Protein AF-A0A8T3N9X6-F1 (afdb_monomer_lite)

Sequence (228 aa):
MADIKAPLHGNIESDTELRPVLASTLLSEVEAMSLNNFMVRPQREHVERFRQPENWQCLDDQAMGVLFHHVSDLLSEQQAEHITTRLFDLTRLNLQLAVVEQKTALIERVLNRIRELAGALEAVGNVPVVRAQLERIHAVQEDEYWEGFALPMIEYLRRRLRGLIQFIDRTRSKSIYSALNDEIGEATENLKQLSDRRKMAQYRKKLEAFIRANENHSAIAKLRHDRR

Foldseek 3Di:
DDPPPDPLFPPPPDPVVVLLVVLVVVLVQLVQFDCPDPLCVVLVVLSVVSNDSVCSVDQDPVNVVSCVPRPPPGGGPPDDDDVQLVVLVVLLVQLLVCVVVVPVVSNVVSLVVLLVLLVLLVVVCVDPLSVVCNVVSVLSNDPVNCVVDDCSSVVRCSVSCSVSSVSRDPVPPPPDDDPDDDDPDPDDPPPPDPPCPVVVVVVVVVVVVVCVVPVVPPVSVCVVPPDD

pLDDT: mean 76.46, std 12.49, range [30.89, 88.5]

Structure (mmCIF, N/CA/C/O backbone):
data_AF-A0A8T3N9X6-F1
#
_entry.id   AF-A0A8T3N9X6-F1
#
loop_
_atom_site.group_PDB
_atom_site.id
_atom_site.type_symbol
_atom_site.label_atom_id
_atom_site.label_alt_id
_atom_site.label_comp_id
_atom_site.label_asym_id
_atom_site.label_entity_id
_atom_site.label_seq_id
_atom_site.pdbx_PDB_ins_code
_atom_site.Cartn_x
_atom_site.Cartn_y
_atom_site.Cartn_z
_atom_site.occupancy
_atom_site.B_iso_or_equiv
_atom_site.auth_seq_id
_atom_site.auth_comp_id
_atom_site.auth_asym_id
_atom_site.auth_atom_id
_atom_site.pdbx_PDB_model_num
ATOM 1 N N . MET A 1 1 ? -14.327 28.551 -31.696 1.00 31.81 1 MET A N 1
ATOM 2 C CA . MET A 1 1 ? -14.140 27.090 -31.607 1.00 31.81 1 MET A CA 1
ATOM 3 C C . MET A 1 1 ? -13.408 26.852 -30.304 1.00 31.81 1 MET A C 1
ATOM 5 O O . MET A 1 1 ? -12.236 27.180 -30.228 1.00 31.81 1 MET A O 1
ATOM 9 N N . ALA A 1 2 ? -14.140 26.499 -29.248 1.00 30.89 2 ALA A N 1
ATOM 10 C CA . ALA A 1 2 ? -13.566 26.267 -27.929 1.00 30.89 2 ALA A CA 1
ATOM 11 C C . ALA A 1 2 ? -13.234 24.777 -27.831 1.00 30.89 2 ALA A C 1
ATOM 13 O O . ALA A 1 2 ? -14.141 23.948 -27.895 1.00 30.89 2 ALA A O 1
ATOM 14 N N . ASP A 1 3 ? -11.945 24.461 -27.749 1.00 31.05 3 ASP A N 1
ATOM 15 C CA . ASP A 1 3 ? -11.460 23.110 -27.506 1.00 31.05 3 ASP A CA 1
ATOM 16 C C . ASP A 1 3 ? -11.911 22.662 -26.115 1.00 31.05 3 ASP A C 1
ATOM 18 O O . ASP A 1 3 ? -11.385 23.088 -25.086 1.00 31.05 3 ASP A O 1
ATOM 22 N N . ILE A 1 4 ? -12.925 21.801 -26.091 1.00 33.88 4 ILE A N 1
ATOM 23 C CA . ILE A 1 4 ? -13.347 21.066 -24.903 1.00 33.88 4 ILE A CA 1
ATOM 24 C C . ILE A 1 4 ? -12.286 19.986 -24.683 1.00 33.88 4 ILE A C 1
ATOM 26 O O . ILE A 1 4 ? -12.399 18.861 -25.171 1.00 33.88 4 ILE A O 1
ATOM 30 N N . LYS A 1 5 ? -11.204 20.359 -23.994 1.00 38.81 5 LYS A N 1
ATOM 31 C CA . LYS A 1 5 ? -10.211 19.412 -23.483 1.00 38.81 5 LYS A CA 1
ATOM 32 C C . LYS A 1 5 ? -10.961 18.480 -22.527 1.00 38.81 5 LYS A C 1
ATOM 34 O O . LYS A 1 5 ? -11.518 18.937 -21.531 1.00 38.81 5 LYS A O 1
ATOM 39 N N . ALA A 1 6 ? -11.059 17.198 -22.883 1.00 38.25 6 ALA A N 1
ATOM 40 C CA . ALA A 1 6 ? -11.707 16.181 -22.057 1.00 38.25 6 ALA A CA 1
ATOM 41 C C . ALA A 1 6 ? -11.184 16.265 -20.609 1.00 38.25 6 ALA A C 1
ATOM 43 O O . ALA A 1 6 ? -9.986 16.511 -20.429 1.00 38.25 6 ALA A O 1
ATOM 44 N N . PRO A 1 7 ? -12.030 16.071 -19.579 1.00 41.84 7 PRO A N 1
ATOM 45 C CA . PRO A 1 7 ? -11.574 16.177 -18.203 1.00 41.84 7 PRO A CA 1
ATOM 46 C C . PRO A 1 7 ? -10.424 15.187 -17.970 1.00 41.84 7 PRO A C 1
ATOM 48 O O . PRO A 1 7 ? -10.544 13.979 -18.184 1.00 41.84 7 PRO A O 1
ATOM 51 N N . LEU A 1 8 ? -9.268 15.727 -17.571 1.00 49.66 8 LEU A N 1
ATOM 52 C CA . LEU A 1 8 ? -8.069 14.949 -17.235 1.00 49.66 8 LEU A CA 1
ATOM 53 C C . LEU A 1 8 ? -8.315 14.029 -16.028 1.00 49.66 8 LEU A C 1
ATOM 55 O O . LEU A 1 8 ? -7.616 13.032 -15.851 1.00 49.66 8 LEU A O 1
ATOM 59 N N . HIS A 1 9 ? -9.357 14.325 -15.256 1.00 49.72 9 HIS A N 1
ATOM 60 C CA . HIS A 1 9 ? -9.888 13.538 -14.156 1.00 49.72 9 HIS A CA 1
ATOM 61 C C . HIS A 1 9 ? -10.992 12.627 -14.700 1.00 49.72 9 HIS A C 1
ATOM 63 O O . HIS A 1 9 ? -11.961 13.102 -15.283 1.00 49.72 9 HIS A O 1
ATOM 69 N N . GLY A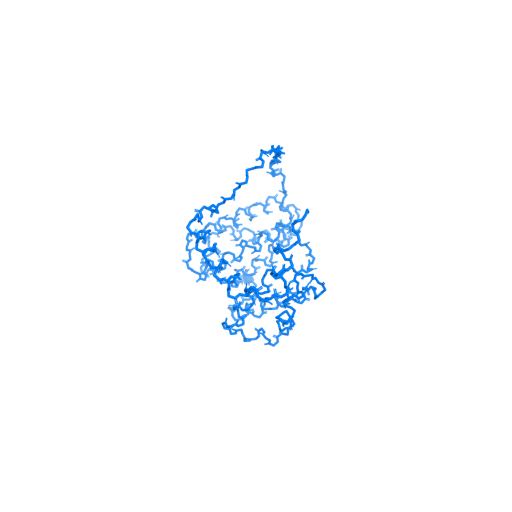 1 10 ? -10.838 11.306 -14.578 1.00 45.91 10 GLY A N 1
ATOM 70 C CA . GLY A 1 10 ? -11.945 10.402 -14.902 1.00 45.91 10 GLY A CA 1
ATOM 71 C C . GLY A 1 10 ? -13.104 10.590 -13.933 1.00 45.91 10 GLY A C 1
ATOM 72 O O . GLY A 1 10 ? -12.876 11.063 -12.828 1.00 45.91 10 GLY A O 1
ATOM 73 N N . ASN A 1 11 ? -14.290 10.166 -14.379 1.00 47.97 11 ASN A N 1
ATOM 74 C CA . ASN A 1 11 ? -15.640 10.260 -13.796 1.00 47.97 11 ASN A CA 1
ATOM 75 C C . ASN A 1 11 ? -15.831 9.766 -12.339 1.00 47.97 11 ASN A C 1
ATOM 77 O O . ASN A 1 11 ? -16.861 9.179 -12.035 1.00 47.97 11 ASN A O 1
ATOM 81 N N . ILE A 1 12 ? -14.844 9.905 -11.459 1.00 50.53 12 ILE A N 1
ATOM 82 C CA . ILE A 1 12 ? -15.003 9.774 -10.017 1.00 50.53 12 ILE A CA 1
ATOM 83 C C . ILE A 1 12 ? -14.967 11.215 -9.521 1.00 50.53 12 ILE A C 1
ATOM 85 O O . ILE A 1 12 ? -13.900 11.770 -9.272 1.00 50.53 12 ILE A O 1
ATOM 89 N N . GLU A 1 13 ? -16.120 11.871 -9.530 1.00 52.50 13 GLU A N 1
ATOM 90 C CA . GLU A 1 13 ? -16.209 13.314 -9.267 1.00 52.50 13 GLU A CA 1
ATOM 91 C C . GLU A 1 13 ? -16.444 13.605 -7.777 1.00 52.50 13 GLU A C 1
ATOM 93 O O . GLU A 1 13 ? -16.333 14.750 -7.344 1.00 52.50 13 GLU A O 1
ATOM 98 N N . SER A 1 14 ? -16.716 12.575 -6.962 1.00 58.59 14 SER A N 1
ATOM 99 C CA . SER A 1 14 ? -17.055 12.743 -5.546 1.00 58.59 14 SER A CA 1
ATOM 100 C C . SER A 1 14 ? -16.491 11.655 -4.627 1.00 58.59 14 SER A C 1
ATOM 102 O O . SER A 1 14 ? -16.389 10.483 -4.994 1.00 58.59 14 SER A O 1
ATOM 104 N N . ASP A 1 15 ? -16.188 12.033 -3.380 1.00 60.56 15 ASP A N 1
ATOM 105 C CA . ASP A 1 15 ? -15.797 11.104 -2.306 1.00 60.56 15 ASP A CA 1
ATOM 106 C C . ASP A 1 15 ? -16.848 10.003 -2.069 1.00 60.56 15 ASP A C 1
ATOM 108 O O . ASP A 1 15 ? -16.520 8.880 -1.674 1.00 60.56 15 ASP A O 1
ATOM 112 N N . THR A 1 16 ? -18.115 10.292 -2.381 1.00 62.84 16 THR A N 1
ATOM 113 C CA . THR A 1 16 ? -19.241 9.356 -2.283 1.00 62.84 16 THR A CA 1
ATOM 114 C C . THR A 1 16 ? -19.078 8.139 -3.201 1.00 62.84 16 THR A C 1
ATOM 116 O O . THR A 1 16 ? -19.511 7.045 -2.848 1.00 62.84 16 THR A O 1
ATOM 119 N N . GLU A 1 17 ? -18.407 8.287 -4.346 1.00 71.56 17 GLU A N 1
ATOM 120 C CA . GLU A 1 17 ? -18.156 7.195 -5.300 1.00 71.56 17 GLU A CA 1
ATOM 121 C C . GLU A 1 17 ? -16.896 6.384 -4.970 1.00 71.56 17 GLU A C 1
ATOM 123 O O . GLU A 1 17 ? -16.751 5.240 -5.408 1.00 71.56 17 GLU A O 1
ATOM 128 N N . LEU A 1 18 ? -15.992 6.928 -4.150 1.00 75.25 18 LEU A N 1
ATOM 129 C CA . LEU A 1 18 ? -14.787 6.218 -3.717 1.00 75.25 18 LEU A CA 1
ATOM 130 C C . LEU A 1 18 ? -15.083 5.127 -2.699 1.00 75.25 18 LEU A C 1
ATOM 132 O O . LEU A 1 18 ? -14.503 4.043 -2.765 1.00 75.25 18 LEU A O 1
ATOM 136 N N . ARG A 1 19 ? -15.997 5.394 -1.765 1.00 81.06 19 ARG A N 1
ATOM 137 C CA . ARG A 1 19 ? -16.362 4.435 -0.721 1.00 81.06 19 ARG A CA 1
ATOM 138 C C . ARG A 1 19 ? -16.823 3.075 -1.275 1.00 81.06 19 ARG A C 1
ATOM 140 O O . ARG A 1 19 ? -16.252 2.074 -0.843 1.00 81.06 19 ARG A O 1
ATOM 147 N N . PRO A 1 20 ? -17.784 2.980 -2.218 1.00 81.56 20 PRO A N 1
ATOM 148 C CA . PRO A 1 20 ? -18.215 1.683 -2.748 1.00 81.56 20 PRO A CA 1
ATOM 149 C C . PRO A 1 20 ? -17.100 0.974 -3.525 1.00 81.56 20 PRO A C 1
ATOM 151 O O . PRO A 1 20 ? -16.965 -0.244 -3.441 1.00 81.56 20 PRO A O 1
ATOM 154 N N . VAL A 1 21 ? -16.253 1.728 -4.229 1.00 81.88 21 VAL A N 1
ATOM 155 C CA . VAL A 1 21 ? -15.078 1.190 -4.924 1.00 81.88 21 VAL A CA 1
ATOM 156 C C . VAL A 1 21 ? -14.103 0.535 -3.944 1.00 81.88 21 VAL A C 1
ATOM 158 O O . VAL A 1 21 ? -13.694 -0.610 -4.155 1.00 81.88 21 VAL A O 1
ATOM 161 N N . LEU A 1 22 ? -13.732 1.237 -2.874 1.00 82.38 22 LEU A N 1
ATOM 162 C CA . LEU A 1 22 ? -12.794 0.726 -1.876 1.00 82.38 22 LEU A CA 1
ATOM 163 C C . LEU A 1 22 ? -13.389 -0.470 -1.131 1.00 82.38 22 LEU A C 1
ATOM 165 O O . LEU A 1 22 ? -12.714 -1.484 -0.978 1.00 82.38 22 LEU A O 1
ATOM 169 N N . ALA A 1 23 ? -14.670 -0.392 -0.764 1.00 84.94 23 ALA A N 1
ATOM 170 C CA . ALA A 1 23 ? -15.393 -1.489 -0.132 1.00 84.94 23 ALA A CA 1
ATOM 171 C C . ALA A 1 23 ? -15.421 -2.743 -1.018 1.00 84.94 23 ALA A C 1
ATOM 173 O O . ALA A 1 23 ? -15.119 -3.830 -0.542 1.00 84.94 23 ALA A O 1
ATOM 174 N N . SER A 1 24 ?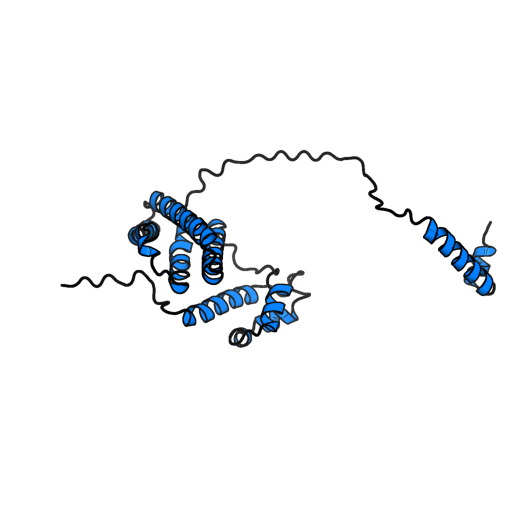 -15.700 -2.598 -2.318 1.00 85.25 24 SER A N 1
ATOM 175 C CA . SER A 1 24 ? -15.672 -3.728 -3.258 1.00 85.25 24 SER A CA 1
ATOM 176 C C . SER A 1 24 ? -14.275 -4.337 -3.411 1.00 85.25 24 SER A C 1
ATOM 178 O O . SER A 1 24 ? -14.138 -5.551 -3.540 1.00 85.25 24 SER A O 1
ATOM 180 N N . THR A 1 25 ? -13.233 -3.503 -3.346 1.00 84.25 25 THR A N 1
ATOM 181 C CA . THR A 1 25 ? -11.842 -3.962 -3.418 1.00 84.25 25 THR A CA 1
ATOM 182 C C . THR A 1 25 ? -11.506 -4.788 -2.180 1.00 84.25 25 THR A C 1
ATOM 184 O O . THR A 1 25 ? -11.104 -5.937 -2.323 1.00 84.25 25 THR A O 1
ATOM 187 N N . LEU A 1 26 ? -11.764 -4.263 -0.979 1.00 85.31 26 LEU A N 1
ATOM 188 C CA . LEU A 1 26 ? -11.517 -4.974 0.279 1.00 85.31 26 LEU A CA 1
ATOM 189 C C . LEU A 1 26 ? -12.365 -6.247 0.407 1.00 85.31 26 LEU A C 1
ATOM 191 O O . LEU A 1 26 ? -11.859 -7.279 0.839 1.00 85.31 26 LEU A O 1
ATOM 195 N N . LEU A 1 27 ? -13.626 -6.212 -0.034 1.00 87.00 27 LEU A N 1
ATOM 196 C CA . LEU A 1 27 ? -14.474 -7.400 -0.102 1.00 87.00 27 LEU A CA 1
ATOM 197 C C . LEU A 1 27 ? -13.838 -8.480 -0.986 1.00 87.00 27 LEU A C 1
ATOM 199 O O . LEU A 1 27 ? -13.771 -9.633 -0.573 1.00 87.00 27 LEU A O 1
ATOM 203 N N . SER A 1 28 ? -13.314 -8.111 -2.160 1.00 85.88 28 SER A N 1
ATOM 204 C CA . SER A 1 28 ? -12.639 -9.065 -3.050 1.00 85.88 28 SER A CA 1
ATOM 205 C C . SER A 1 28 ? -11.376 -9.673 -2.425 1.00 85.88 28 SER A C 1
ATOM 207 O O . SER A 1 28 ? -11.066 -10.837 -2.677 1.00 85.88 28 SER A O 1
ATOM 209 N N . GLU A 1 29 ? -10.663 -8.919 -1.579 1.00 84.38 29 GLU A N 1
ATOM 210 C CA . GLU A 1 29 ? -9.510 -9.433 -0.832 1.00 84.38 29 GLU A CA 1
ATOM 211 C C . GLU A 1 29 ? -9.949 -10.453 0.226 1.00 84.38 29 GLU A C 1
ATOM 213 O O . GLU A 1 29 ? -9.359 -11.530 0.314 1.00 84.38 29 GLU A O 1
ATOM 218 N N . VAL A 1 30 ? -11.017 -10.153 0.976 1.00 85.00 30 VAL A N 1
ATOM 219 C CA . VAL A 1 30 ? -11.590 -11.048 1.998 1.00 85.00 30 VAL A CA 1
ATOM 220 C C . VAL A 1 30 ? -12.193 -12.307 1.371 1.00 85.00 30 VAL A C 1
ATOM 222 O O . VAL A 1 30 ? -12.003 -13.409 1.884 1.00 85.00 30 VAL A O 1
ATOM 225 N N . GLU A 1 31 ? -12.870 -12.191 0.228 1.00 84.94 31 GLU A N 1
ATOM 226 C CA . GLU A 1 31 ? -13.408 -13.335 -0.517 1.00 84.94 31 GLU A CA 1
ATOM 227 C C . GLU A 1 31 ? -12.321 -14.280 -1.030 1.00 84.94 31 GLU A C 1
ATOM 229 O O . GLU A 1 31 ? -12.550 -15.491 -1.126 1.00 84.94 31 GLU A O 1
ATOM 234 N N . ALA A 1 32 ? -11.151 -13.729 -1.351 1.00 85.00 32 ALA A N 1
ATOM 235 C CA . ALA A 1 32 ? -9.992 -14.476 -1.807 1.00 85.00 32 ALA A CA 1
ATOM 236 C C . ALA A 1 32 ? -9.172 -15.095 -0.661 1.00 85.00 32 ALA A C 1
ATOM 238 O O . ALA A 1 32 ? -8.180 -15.778 -0.921 1.00 85.00 32 ALA A O 1
ATOM 239 N N . MET A 1 33 ? -9.549 -14.892 0.605 1.00 83.81 33 MET A N 1
ATOM 240 C CA . MET A 1 33 ? -8.936 -15.595 1.733 1.00 83.81 33 MET A CA 1
ATOM 241 C C . MET A 1 33 ? -9.459 -17.033 1.794 1.00 83.81 33 MET A C 1
ATOM 243 O O . MET A 1 33 ? -10.663 -17.281 1.906 1.00 83.81 33 MET A O 1
ATOM 247 N N . SER A 1 34 ? -8.561 -18.019 1.750 1.00 78.38 34 SER A N 1
ATOM 248 C CA . SER A 1 34 ? -8.985 -19.415 1.819 1.00 78.38 34 SER A CA 1
ATOM 249 C C . SER A 1 34 ? -9.302 -19.841 3.252 1.00 78.38 34 SER A C 1
ATOM 251 O O . SER A 1 34 ? -8.476 -19.787 4.160 1.00 78.38 34 SER A O 1
ATOM 253 N N . LEU A 1 35 ? -10.511 -20.369 3.455 1.00 76.31 35 LEU A N 1
ATOM 254 C CA . LEU A 1 35 ? -10.965 -20.879 4.759 1.00 76.31 35 LEU A CA 1
ATOM 255 C C . LEU A 1 35 ? -10.202 -22.138 5.209 1.00 76.31 35 LEU A C 1
ATOM 257 O O . LEU A 1 35 ? -10.275 -22.548 6.368 1.00 76.31 35 LEU A O 1
ATOM 261 N N . ASN A 1 36 ? -9.480 -22.770 4.282 1.00 76.31 36 ASN A N 1
ATOM 262 C CA . ASN A 1 36 ? -8.673 -23.952 4.547 1.00 76.31 36 ASN A CA 1
ATOM 263 C C . ASN A 1 36 ? -7.286 -23.603 5.103 1.00 76.31 36 ASN A C 1
ATOM 265 O O . ASN A 1 36 ? -6.670 -24.482 5.719 1.00 76.31 36 ASN A O 1
ATOM 269 N N . ASN A 1 37 ? -6.828 -22.355 4.936 1.00 79.00 37 ASN A N 1
ATOM 270 C CA . ASN A 1 37 ? -5.549 -21.870 5.441 1.00 79.00 37 ASN A CA 1
ATOM 271 C C . ASN A 1 37 ? -5.523 -21.906 6.975 1.00 79.00 37 ASN A C 1
ATOM 273 O O . ASN A 1 37 ? -6.453 -21.459 7.647 1.00 79.00 37 ASN A O 1
ATOM 277 N N . PHE A 1 38 ? -4.435 -22.436 7.533 1.00 79.31 38 PHE A N 1
ATOM 278 C CA . PHE A 1 38 ? -4.225 -22.554 8.974 1.00 79.31 38 PHE A CA 1
ATOM 279 C C . PHE A 1 38 ? -4.379 -21.216 9.712 1.00 79.31 38 PHE A C 1
ATOM 281 O O . PHE A 1 38 ? -4.927 -21.206 10.808 1.00 79.31 38 PHE A O 1
ATOM 288 N N . MET A 1 39 ? -3.964 -20.101 9.099 1.00 78.31 39 MET A N 1
ATOM 289 C CA . MET A 1 39 ? -4.082 -18.765 9.702 1.00 78.31 39 MET A CA 1
ATOM 290 C C . MET A 1 39 ? -5.516 -18.224 9.688 1.00 78.31 39 MET A C 1
ATOM 292 O O . MET A 1 39 ? -5.893 -17.456 10.566 1.00 78.31 39 MET A O 1
ATOM 296 N N . VAL A 1 40 ? -6.332 -18.652 8.721 1.00 80.44 40 VAL A N 1
ATOM 297 C CA . VAL A 1 40 ? -7.719 -18.193 8.555 1.00 80.44 40 VAL A CA 1
ATOM 298 C C . VAL A 1 40 ? -8.681 -18.993 9.437 1.00 80.44 40 VAL A C 1
ATOM 300 O O . VAL A 1 40 ? -9.671 -18.447 9.913 1.00 80.44 40 VAL A O 1
ATOM 303 N N . ARG A 1 41 ? -8.391 -20.271 9.727 1.00 82.31 41 ARG A N 1
ATOM 304 C CA . ARG A 1 41 ? -9.265 -21.144 10.541 1.00 82.31 41 ARG A CA 1
ATOM 305 C C . ARG A 1 41 ? -9.665 -20.554 11.906 1.00 82.31 41 ARG A C 1
ATOM 307 O O . ARG A 1 41 ? -10.850 -20.639 12.219 1.00 82.31 41 ARG A O 1
ATOM 314 N N . PRO A 1 42 ? -8.759 -19.957 12.709 1.00 83.56 42 PRO A N 1
ATOM 315 C CA . PRO A 1 42 ? -9.124 -19.340 13.986 1.00 83.56 42 PRO A CA 1
ATOM 316 C C . PRO A 1 42 ? -10.026 -18.112 13.832 1.00 83.56 42 PRO A C 1
ATOM 318 O O . PRO A 1 42 ? -10.809 -17.824 14.727 1.00 83.56 42 PRO A O 1
ATOM 321 N N . GLN A 1 43 ? -9.927 -17.406 12.702 1.00 83.69 43 GLN A N 1
ATOM 322 C CA . GLN A 1 43 ? -10.653 -16.163 12.416 1.00 83.69 43 GLN A CA 1
ATOM 323 C C . GLN A 1 43 ? -11.838 -16.379 11.459 1.00 83.69 43 GLN A C 1
ATOM 325 O O . GLN A 1 43 ? -12.395 -15.422 10.919 1.00 83.69 43 GLN A O 1
ATOM 330 N N . ARG A 1 44 ? -12.234 -17.639 11.231 1.00 83.06 44 ARG A N 1
ATOM 331 C CA . ARG A 1 44 ? -13.204 -18.029 10.200 1.00 83.06 44 ARG A CA 1
ATOM 332 C C . ARG A 1 44 ? -14.558 -17.338 10.356 1.00 83.06 44 ARG A C 1
ATOM 334 O O . ARG A 1 44 ? -15.120 -16.909 9.357 1.00 83.06 44 ARG A O 1
ATOM 341 N N . GLU A 1 45 ? -15.050 -17.205 11.586 1.00 86.12 45 GLU A N 1
ATOM 342 C CA . GLU A 1 45 ? -16.317 -16.520 11.877 1.00 86.12 45 GLU A CA 1
ATOM 343 C C . GLU A 1 45 ? -16.295 -15.063 11.387 1.00 86.12 45 GLU A C 1
ATOM 345 O O . GLU A 1 45 ? -17.236 -14.595 10.745 1.00 86.12 45 GLU A O 1
ATOM 350 N N . HIS A 1 46 ? -15.189 -14.354 11.631 1.00 85.31 46 HIS A N 1
ATOM 351 C CA . HIS A 1 46 ? -15.025 -12.972 11.191 1.00 85.31 46 HIS A CA 1
ATOM 352 C C . HIS A 1 46 ? -14.903 -12.881 9.668 1.00 85.31 46 HIS A C 1
ATOM 354 O O . HIS A 1 46 ? -15.562 -12.042 9.057 1.00 85.31 46 HIS A O 1
ATOM 360 N N . VAL A 1 47 ? -14.132 -13.773 9.042 1.00 83.50 47 VAL A N 1
ATOM 361 C CA . VAL A 1 47 ? -13.989 -13.805 7.578 1.00 83.50 47 VAL A CA 1
ATOM 362 C C . VAL A 1 47 ? -15.320 -14.113 6.890 1.00 83.50 47 VAL A C 1
ATOM 364 O O . VAL A 1 47 ? -15.675 -13.428 5.938 1.00 83.50 47 VAL A O 1
ATOM 367 N N . GLU A 1 48 ? -16.104 -15.079 7.379 1.00 85.75 48 GLU A N 1
ATOM 368 C CA . GLU A 1 48 ? -17.428 -15.397 6.819 1.00 85.75 48 GLU A CA 1
ATOM 369 C C . GLU A 1 48 ? -18.416 -14.235 6.972 1.00 85.75 48 GLU A C 1
ATOM 371 O O . GLU A 1 48 ? -19.160 -13.941 6.035 1.00 85.75 48 GLU A O 1
ATOM 376 N N . ARG A 1 49 ? -18.379 -13.523 8.106 1.00 85.56 49 ARG A N 1
ATOM 377 C CA . ARG A 1 49 ? -19.181 -12.313 8.313 1.00 85.56 49 ARG A CA 1
ATOM 378 C C . ARG A 1 49 ? -18.814 -11.226 7.302 1.00 85.56 49 ARG A C 1
ATOM 380 O O . ARG A 1 49 ? -19.691 -10.702 6.624 1.00 85.56 49 ARG A O 1
ATOM 387 N N . PHE A 1 50 ? -17.534 -10.897 7.154 1.00 83.75 50 PHE A N 1
ATOM 388 C CA . PHE A 1 50 ? -17.097 -9.835 6.239 1.00 83.75 50 PHE A CA 1
ATOM 389 C C . PHE A 1 50 ? -17.041 -10.257 4.766 1.00 83.75 50 PHE A C 1
ATOM 391 O O . PHE A 1 50 ? -16.778 -9.424 3.905 1.00 83.75 50 PHE A O 1
ATOM 398 N N . ARG A 1 51 ? -17.362 -11.514 4.446 1.00 85.56 51 ARG A N 1
ATOM 399 C CA . ARG A 1 51 ? -17.598 -11.967 3.069 1.00 85.56 51 ARG A CA 1
ATOM 400 C C . ARG A 1 51 ? -18.957 -11.526 2.517 1.00 85.56 51 ARG A C 1
ATOM 402 O O . ARG A 1 51 ? -19.180 -11.588 1.316 1.00 85.56 51 ARG A O 1
ATOM 409 N N . GLN A 1 52 ? -19.883 -11.116 3.380 1.00 85.81 52 GLN A N 1
ATOM 410 C CA . GLN A 1 52 ? -21.205 -10.649 2.967 1.00 85.81 52 GLN A CA 1
ATOM 411 C C . GLN A 1 52 ? -21.141 -9.169 2.555 1.00 85.81 52 GLN A C 1
ATOM 413 O O . GLN A 1 52 ? -20.746 -8.338 3.381 1.00 85.81 52 GLN A O 1
ATOM 418 N N . PRO A 1 53 ? -21.532 -8.802 1.319 1.00 81.81 53 PRO A N 1
ATOM 419 C CA . PRO A 1 53 ? -21.460 -7.423 0.831 1.00 81.81 53 PRO A CA 1
ATOM 420 C C . PRO A 1 53 ? -22.345 -6.455 1.630 1.00 81.81 53 PRO A C 1
ATOM 422 O O . PRO A 1 53 ? -22.052 -5.261 1.696 1.00 81.81 53 PRO A O 1
ATOM 425 N N . GLU A 1 54 ? -23.402 -6.947 2.280 1.00 83.56 54 GLU A N 1
ATOM 426 C CA . GLU A 1 54 ? -24.298 -6.153 3.126 1.00 83.56 54 GLU A CA 1
ATOM 427 C C . GLU A 1 54 ? -23.550 -5.522 4.309 1.00 83.56 54 GLU A C 1
ATOM 429 O O . GLU A 1 54 ? -23.786 -4.360 4.645 1.00 83.56 54 GLU A O 1
ATOM 434 N N . ASN A 1 55 ? -22.576 -6.241 4.880 1.00 83.19 55 ASN A N 1
ATOM 435 C CA . ASN A 1 55 ? -21.785 -5.779 6.025 1.00 83.19 55 ASN A CA 1
ATOM 436 C C . ASN A 1 55 ? -20.800 -4.649 5.671 1.00 83.19 55 ASN A C 1
ATOM 438 O O . ASN A 1 55 ? -20.228 -4.033 6.567 1.00 83.19 55 ASN A O 1
ATOM 442 N N . TRP A 1 56 ? -20.621 -4.343 4.382 1.00 82.25 56 TRP A N 1
ATOM 443 C CA . TRP A 1 56 ? -19.780 -3.240 3.907 1.00 82.25 56 TRP A CA 1
ATOM 444 C C . TRP A 1 56 ? -20.561 -1.944 3.647 1.00 82.25 56 TRP A C 1
ATOM 446 O O . TRP A 1 56 ? -19.953 -0.880 3.502 1.00 82.25 56 TRP A O 1
ATOM 456 N N . GLN A 1 57 ? -21.899 -2.000 3.607 1.00 79.38 57 GLN A N 1
ATOM 457 C CA . GLN A 1 57 ? -22.742 -0.819 3.380 1.00 79.38 57 GLN A CA 1
ATOM 458 C C . GLN A 1 57 ? -22.700 0.136 4.585 1.00 79.38 57 GLN A C 1
ATOM 460 O O . GLN A 1 57 ? -22.536 1.347 4.415 1.00 79.38 57 GLN A O 1
ATOM 465 N N . CYS A 1 58 ? -22.738 -0.417 5.801 1.00 76.75 58 CYS A N 1
ATOM 466 C CA . CYS A 1 58 ? -22.588 0.308 7.062 1.00 76.75 58 CYS A CA 1
ATOM 467 C C . CYS A 1 58 ? -21.514 -0.368 7.926 1.00 76.75 58 CYS A C 1
ATOM 469 O O . CYS A 1 58 ? -21.756 -1.410 8.526 1.00 76.75 58 CYS A O 1
ATOM 471 N N . LEU A 1 59 ? -20.323 0.231 7.967 1.00 79.31 59 LEU A N 1
ATOM 472 C CA . LEU A 1 59 ? -19.217 -0.203 8.818 1.00 79.31 59 LEU A CA 1
ATOM 473 C C . LEU A 1 59 ? -19.245 0.608 10.113 1.00 79.31 59 LEU A C 1
ATOM 475 O O . LEU A 1 59 ? -18.883 1.782 10.109 1.00 79.31 59 LEU A O 1
ATOM 479 N N . ASP A 1 60 ? -19.680 -0.024 11.199 1.00 84.31 60 ASP A N 1
ATOM 480 C CA . ASP A 1 60 ? -19.614 0.559 12.541 1.00 84.31 60 ASP A CA 1
ATOM 481 C C . ASP A 1 60 ? -18.175 0.520 13.088 1.00 84.31 60 ASP A C 1
ATOM 483 O O . ASP A 1 60 ? -17.376 -0.339 12.704 1.00 84.31 60 ASP A O 1
ATOM 487 N N . ASP A 1 61 ? -17.855 1.378 14.064 1.00 84.38 61 ASP A N 1
ATOM 488 C CA . ASP A 1 61 ? -16.529 1.428 14.708 1.00 84.38 61 ASP A CA 1
ATOM 489 C C . ASP A 1 61 ? -16.087 0.070 15.273 1.00 84.38 61 ASP A C 1
ATOM 491 O O . ASP A 1 61 ? -14.920 -0.316 15.178 1.00 84.38 61 ASP A O 1
ATOM 495 N N . GLN A 1 62 ? -17.033 -0.705 15.810 1.00 85.12 62 GLN A N 1
ATOM 496 C CA . GLN A 1 62 ? -16.763 -2.065 16.276 1.00 85.12 62 GLN A CA 1
ATOM 497 C C . GLN A 1 62 ? -16.392 -3.006 15.126 1.00 85.12 62 GLN A C 1
ATOM 499 O O . GLN A 1 62 ? -15.469 -3.806 15.263 1.00 85.12 62 GLN A O 1
ATOM 504 N N . ALA A 1 63 ? -17.081 -2.909 13.986 1.00 83.31 63 ALA A N 1
ATOM 505 C CA . ALA A 1 63 ? -16.792 -3.727 12.813 1.00 83.31 63 ALA A CA 1
ATOM 506 C C . ALA A 1 63 ? -15.409 -3.392 12.231 1.00 83.31 63 ALA A C 1
ATOM 508 O O . ALA A 1 63 ? -14.655 -4.304 11.891 1.00 83.31 63 ALA A O 1
ATOM 509 N N . MET A 1 64 ? -15.041 -2.106 12.205 1.00 84.19 64 MET A N 1
ATOM 510 C CA . MET A 1 64 ? -13.698 -1.664 11.8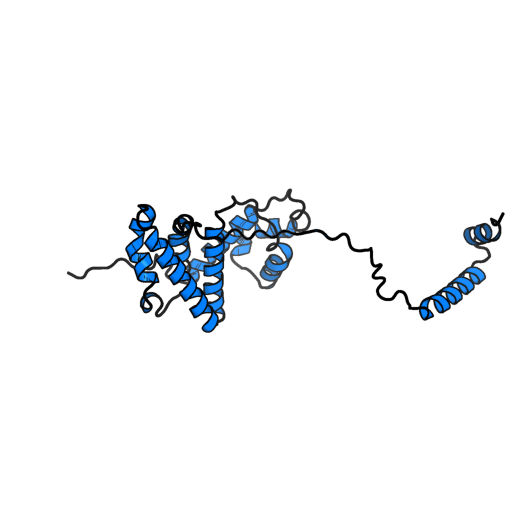14 1.00 84.19 64 MET A CA 1
ATOM 511 C C . MET A 1 64 ? -12.613 -2.208 12.751 1.00 84.19 64 MET A C 1
ATOM 513 O O . MET A 1 64 ? -11.590 -2.700 12.277 1.00 84.19 64 MET A O 1
ATOM 517 N N . GLY A 1 65 ? -12.845 -2.184 14.068 1.00 85.31 65 GLY A N 1
ATOM 518 C CA . GLY A 1 65 ? -11.916 -2.761 15.044 1.00 85.31 65 GLY A CA 1
ATOM 519 C C . GLY A 1 65 ? -11.705 -4.264 14.841 1.00 85.31 65 GLY A C 1
ATOM 520 O O . GLY A 1 65 ? -10.572 -4.741 14.870 1.00 85.31 65 GLY A O 1
ATOM 521 N N . VAL A 1 66 ? -12.778 -5.012 14.563 1.00 85.75 66 VAL A N 1
ATOM 522 C CA . VAL A 1 66 ? -12.674 -6.451 14.270 1.00 85.75 66 VAL A CA 1
ATOM 523 C C . VAL A 1 66 ? -11.885 -6.694 12.981 1.00 85.75 66 VAL A C 1
ATOM 525 O O . VAL A 1 66 ? -10.988 -7.535 12.974 1.00 85.75 66 VAL A O 1
ATOM 528 N N . LEU A 1 67 ? -12.161 -5.943 11.910 1.00 85.31 67 LEU A N 1
ATOM 529 C CA . LEU A 1 67 ? -11.417 -6.050 10.650 1.00 85.31 67 LEU A CA 1
ATOM 530 C C . LEU A 1 67 ? -9.917 -5.804 10.850 1.00 85.31 67 LEU A C 1
ATOM 532 O O . LEU A 1 67 ? -9.098 -6.586 10.370 1.00 85.31 67 LEU A O 1
ATOM 536 N N . PHE A 1 68 ? -9.564 -4.761 11.601 1.00 85.00 68 PHE A N 1
ATOM 537 C CA . PHE A 1 68 ? -8.175 -4.381 11.850 1.00 85.00 68 PHE A CA 1
ATOM 538 C C . PHE A 1 68 ? -7.410 -5.371 12.740 1.00 85.00 68 PHE A C 1
ATOM 540 O O . PHE A 1 68 ? -6.207 -5.524 12.592 1.00 85.00 68 PHE A O 1
ATOM 547 N N . HIS A 1 69 ? -8.070 -6.038 13.687 1.00 84.44 69 HIS A N 1
ATOM 548 C CA . HIS A 1 69 ? -7.381 -6.964 14.595 1.00 84.44 69 HIS A CA 1
ATOM 549 C C . HIS A 1 69 ? -7.376 -8.415 14.118 1.00 84.44 69 HIS A C 1
ATOM 551 O O . HIS A 1 69 ? -6.490 -9.177 14.499 1.00 84.44 69 HIS A O 1
ATOM 557 N N . HIS A 1 70 ? -8.374 -8.814 13.328 1.00 82.75 70 HIS A N 1
ATOM 558 C CA . HIS A 1 70 ? -8.607 -10.223 13.010 1.00 82.75 70 HIS A CA 1
ATOM 559 C C . HIS A 1 70 ? -8.493 -10.547 11.521 1.00 82.75 70 HIS A C 1
ATOM 561 O O . HIS A 1 70 ? -8.212 -11.698 11.190 1.00 82.75 70 HIS A O 1
ATOM 567 N N . VAL A 1 71 ? -8.717 -9.576 10.627 1.00 81.75 71 VAL A N 1
ATOM 568 C CA . VAL A 1 71 ? -8.822 -9.824 9.177 1.00 81.75 71 VAL A CA 1
ATOM 569 C C . VAL A 1 71 ? -7.661 -9.209 8.391 1.00 81.75 71 VAL A C 1
ATOM 571 O O . VAL A 1 71 ? -7.200 -9.832 7.440 1.00 81.75 71 VAL A O 1
ATOM 574 N N . SER A 1 72 ? -7.132 -8.048 8.790 1.00 81.94 72 SER A N 1
ATOM 575 C CA . SER A 1 72 ? -6.070 -7.344 8.045 1.00 81.94 72 SER A CA 1
ATOM 576 C C . SER A 1 72 ? -4.764 -8.127 7.901 1.00 81.94 72 SER A C 1
ATOM 578 O O . SER A 1 72 ? -4.054 -7.956 6.913 1.00 81.94 72 SER A O 1
ATOM 580 N N . ASP A 1 73 ? -4.444 -8.974 8.880 1.00 81.81 73 ASP A N 1
ATOM 581 C CA . ASP A 1 73 ? -3.189 -9.735 8.919 1.00 81.81 73 ASP A CA 1
ATOM 582 C C . ASP A 1 73 ? -3.272 -11.052 8.131 1.00 81.81 73 ASP A C 1
ATOM 584 O O . ASP A 1 73 ? -2.277 -11.767 7.976 1.00 81.81 73 ASP A O 1
ATOM 588 N N . LEU A 1 74 ? -4.462 -11.401 7.636 1.00 82.69 74 LEU A N 1
ATOM 589 C CA . LEU A 1 74 ? -4.685 -12.641 6.911 1.00 82.69 74 LEU A CA 1
ATOM 590 C C . LEU A 1 74 ? -4.186 -12.519 5.471 1.00 82.69 74 LEU A C 1
ATOM 592 O O . LEU A 1 74 ? -4.429 -11.541 4.767 1.00 82.69 74 LEU A O 1
ATOM 596 N N . LEU A 1 75 ? -3.501 -13.564 5.010 1.00 75.88 75 LEU A N 1
ATOM 597 C CA . LEU A 1 75 ? -3.050 -13.654 3.627 1.00 75.88 75 LEU A CA 1
ATOM 598 C C . LEU A 1 75 ? -4.229 -13.992 2.708 1.00 75.88 75 LEU A C 1
ATOM 600 O O . LEU A 1 75 ? -4.858 -15.043 2.862 1.00 75.88 75 LEU A O 1
ATOM 604 N N . SER A 1 76 ? -4.481 -13.129 1.725 1.00 76.94 76 SER A N 1
ATOM 605 C CA . SER A 1 76 ? -5.348 -13.440 0.590 1.00 76.94 76 SER A CA 1
ATOM 606 C C . SER A 1 76 ? -4.603 -14.312 -0.431 1.00 76.94 76 SER A C 1
ATOM 608 O O . SER A 1 76 ? -3.390 -14.188 -0.613 1.00 76.94 76 SER A O 1
ATOM 610 N N . GLU A 1 77 ? -5.321 -15.205 -1.116 1.00 76.81 77 GLU A N 1
ATOM 611 C CA . GLU A 1 77 ? -4.780 -16.030 -2.212 1.00 76.81 77 GLU A CA 1
ATOM 612 C C . GLU A 1 77 ? -4.926 -15.347 -3.581 1.00 76.81 77 GLU A C 1
ATOM 614 O O . GLU A 1 77 ? -4.928 -16.001 -4.625 1.00 76.81 77 GLU A O 1
ATOM 619 N N . GLN A 1 78 ? -5.064 -14.018 -3.602 1.00 74.44 78 GLN A N 1
ATOM 620 C CA . GLN A 1 78 ? -5.110 -13.280 -4.859 1.00 74.44 78 GLN A CA 1
ATOM 621 C C . GLN A 1 78 ? -3.806 -13.462 -5.632 1.00 74.44 78 GLN A C 1
ATOM 623 O O . GLN A 1 78 ? -2.724 -13.634 -5.063 1.00 74.44 78 GLN A O 1
ATOM 628 N N . GLN A 1 79 ? -3.916 -13.418 -6.959 1.00 72.31 79 GLN A N 1
ATOM 629 C CA . GLN A 1 79 ? -2.769 -13.598 -7.831 1.00 72.31 79 GLN A CA 1
ATOM 630 C C . GLN A 1 79 ? -1.688 -12.570 -7.492 1.00 72.31 79 GLN A C 1
ATOM 632 O O . GLN A 1 79 ? -1.948 -11.368 -7.448 1.00 72.31 79 GLN A O 1
ATOM 637 N N . ALA A 1 80 ? -0.474 -13.062 -7.237 1.00 67.69 80 ALA A N 1
ATOM 638 C CA . ALA A 1 80 ? 0.643 -12.211 -6.870 1.00 67.69 80 ALA A CA 1
ATOM 639 C C . ALA A 1 80 ? 0.922 -11.213 -7.999 1.00 67.69 80 ALA A C 1
ATOM 641 O O . ALA A 1 80 ? 1.339 -11.583 -9.098 1.00 67.69 80 ALA A O 1
ATOM 642 N N . GLU A 1 81 ? 0.674 -9.938 -7.720 1.00 76.06 81 GLU A N 1
ATOM 643 C CA . GLU A 1 81 ? 0.980 -8.866 -8.651 1.00 76.06 81 GLU A CA 1
ATOM 644 C C . GLU A 1 81 ? 2.472 -8.547 -8.671 1.00 76.06 81 GLU A C 1
ATOM 646 O O . GLU A 1 81 ? 3.234 -8.876 -7.754 1.00 76.06 81 GLU A O 1
ATOM 651 N N . HIS A 1 82 ? 2.895 -7.835 -9.715 1.00 79.62 82 HIS A N 1
ATOM 652 C CA . HIS A 1 82 ? 4.251 -7.329 -9.774 1.00 79.62 82 HIS A CA 1
ATOM 653 C C . HIS A 1 82 ? 4.521 -6.399 -8.583 1.00 79.62 82 HIS A C 1
ATOM 655 O O . HIS A 1 82 ? 3.769 -5.469 -8.294 1.00 79.62 82 HIS A O 1
ATOM 661 N N . ILE A 1 83 ? 5.631 -6.624 -7.886 1.00 80.38 83 ILE A N 1
ATOM 662 C CA . ILE A 1 83 ? 5.931 -5.920 -6.633 1.00 80.38 83 ILE A CA 1
ATOM 663 C C . ILE A 1 83 ? 6.030 -4.393 -6.801 1.00 80.38 83 ILE A C 1
ATOM 665 O O . ILE A 1 83 ? 5.720 -3.661 -5.865 1.00 80.38 83 ILE A O 1
ATOM 669 N N . THR A 1 84 ? 6.418 -3.886 -7.981 1.00 80.94 84 THR A N 1
ATOM 670 C CA . THR A 1 84 ? 6.444 -2.429 -8.232 1.00 80.94 84 THR A CA 1
ATOM 671 C C . THR A 1 84 ? 5.042 -1.831 -8.270 1.00 80.94 84 THR A C 1
ATOM 673 O O . THR A 1 84 ? 4.849 -0.720 -7.785 1.00 80.94 84 THR A O 1
ATOM 676 N N . THR A 1 85 ? 4.062 -2.587 -8.761 1.00 84.56 85 THR A N 1
ATOM 677 C CA . THR A 1 85 ? 2.648 -2.217 -8.762 1.00 84.56 85 THR A CA 1
ATOM 678 C C . THR A 1 85 ? 2.136 -2.074 -7.332 1.00 84.56 85 THR A C 1
ATOM 680 O O . THR A 1 85 ? 1.619 -1.021 -6.967 1.00 84.56 85 THR A O 1
ATOM 683 N N . ARG A 1 86 ? 2.420 -3.065 -6.477 1.00 83.94 86 ARG A N 1
ATOM 684 C CA . ARG A 1 86 ? 2.044 -3.031 -5.055 1.00 83.94 86 ARG A CA 1
ATOM 685 C C . ARG A 1 86 ? 2.703 -1.874 -4.297 1.00 83.94 86 ARG A C 1
ATOM 687 O O . ARG A 1 86 ? 2.058 -1.211 -3.490 1.00 83.94 86 ARG A O 1
ATOM 694 N N . LEU A 1 87 ? 3.983 -1.603 -4.565 1.00 84.12 87 LEU A N 1
ATOM 695 C CA . LEU A 1 87 ? 4.697 -0.464 -3.973 1.00 84.12 87 LEU A CA 1
ATOM 696 C C . LEU A 1 87 ? 4.101 0.880 -4.407 1.00 84.12 87 LEU A C 1
ATOM 698 O O . LEU A 1 87 ? 4.058 1.821 -3.612 1.00 84.12 87 LEU A O 1
ATOM 702 N N . PHE A 1 88 ? 3.630 0.980 -5.648 1.00 86.38 88 PHE A N 1
ATOM 703 C CA . PHE A 1 88 ? 2.942 2.174 -6.115 1.00 86.38 88 PHE A CA 1
ATOM 704 C C . PHE A 1 88 ? 1.575 2.353 -5.459 1.00 86.38 88 PHE A C 1
ATOM 706 O O . PHE A 1 88 ? 1.275 3.456 -5.005 1.00 86.38 88 PHE A O 1
ATOM 713 N N . ASP A 1 89 ? 0.780 1.287 -5.349 1.00 87.31 89 ASP A N 1
ATOM 714 C CA . ASP A 1 89 ? -0.495 1.340 -4.631 1.00 87.31 89 ASP A CA 1
ATOM 715 C C . ASP A 1 89 ? -0.290 1.796 -3.186 1.00 87.31 89 ASP A C 1
ATOM 717 O O . ASP A 1 89 ? -0.956 2.725 -2.740 1.00 87.31 89 ASP A O 1
ATOM 721 N N . LEU A 1 90 ? 0.707 1.241 -2.490 1.00 87.44 90 LEU A N 1
ATOM 722 C CA . LEU A 1 90 ? 1.083 1.673 -1.143 1.00 87.44 90 LEU A CA 1
ATOM 723 C C . LEU A 1 90 ? 1.467 3.157 -1.105 1.00 87.44 90 LEU A C 1
ATOM 725 O O . LEU A 1 90 ? 1.025 3.896 -0.228 1.00 87.44 90 LEU A O 1
ATOM 729 N N . THR A 1 91 ? 2.263 3.620 -2.071 1.00 87.06 91 THR A N 1
ATOM 730 C CA . THR A 1 91 ? 2.651 5.036 -2.173 1.00 87.06 91 THR A CA 1
ATOM 731 C C . THR A 1 91 ? 1.418 5.927 -2.358 1.00 87.06 91 THR A C 1
ATOM 733 O O . THR A 1 91 ? 1.326 6.994 -1.751 1.00 87.06 91 THR A O 1
ATOM 736 N N . ARG A 1 92 ? 0.431 5.478 -3.144 1.00 88.50 92 ARG A N 1
ATOM 737 C CA . ARG A 1 92 ? -0.821 6.208 -3.351 1.00 88.50 92 ARG A CA 1
ATOM 738 C C . ARG A 1 92 ? -1.696 6.247 -2.108 1.00 88.50 92 ARG A C 1
ATOM 740 O O . ARG A 1 92 ? -2.207 7.317 -1.785 1.00 88.50 92 ARG A O 1
ATOM 747 N N . LEU A 1 93 ? -1.857 5.112 -1.434 1.00 87.56 93 LEU A N 1
ATOM 748 C CA . LEU A 1 93 ? -2.622 5.003 -0.193 1.00 87.56 93 LEU A CA 1
ATOM 749 C C . LEU A 1 93 ? -2.020 5.907 0.887 1.00 87.56 93 LEU A C 1
ATOM 751 O O . LEU A 1 93 ? -2.746 6.637 1.552 1.00 87.56 93 LEU A O 1
ATOM 755 N N . ASN A 1 94 ? -0.690 5.960 0.987 1.00 87.69 94 ASN A N 1
ATOM 756 C CA . ASN A 1 94 ? -0.009 6.885 1.892 1.00 87.69 94 ASN A CA 1
ATOM 757 C C . ASN A 1 94 ? -0.292 8.354 1.556 1.00 87.69 94 ASN A C 1
ATOM 759 O O . ASN A 1 94 ? -0.421 9.167 2.467 1.00 87.69 94 ASN A O 1
ATOM 763 N N . LEU A 1 95 ? -0.410 8.705 0.269 1.00 87.56 95 LEU A N 1
ATOM 764 C CA . LEU A 1 95 ? -0.804 10.057 -0.131 1.00 87.56 95 LEU A CA 1
ATOM 765 C C . LEU A 1 95 ? -2.258 10.355 0.251 1.00 87.56 95 LEU A C 1
ATOM 767 O O . LEU A 1 95 ? -2.520 11.419 0.797 1.00 87.56 95 LEU A O 1
ATOM 771 N N . GLN A 1 96 ? -3.189 9.427 0.002 1.00 86.12 96 GLN A N 1
ATOM 772 C CA . GLN A 1 96 ? -4.589 9.571 0.428 1.00 86.12 96 GLN A CA 1
ATOM 773 C C . GLN A 1 96 ? -4.681 9.785 1.938 1.00 86.12 96 GLN A C 1
ATOM 775 O O . GLN A 1 96 ? -5.325 10.728 2.389 1.00 86.12 96 GLN A O 1
ATOM 780 N N . LEU A 1 97 ? -3.979 8.954 2.710 1.00 87.88 97 LEU A N 1
ATOM 781 C CA . LEU A 1 97 ? -3.943 9.053 4.162 1.00 87.88 97 LEU A CA 1
ATOM 782 C C . LEU A 1 97 ? -3.360 10.395 4.615 1.00 87.88 97 LEU A C 1
ATOM 784 O O . LEU A 1 97 ? -3.956 11.067 5.447 1.00 87.88 97 LEU A O 1
ATOM 788 N N . ALA A 1 98 ? -2.245 10.832 4.028 1.00 86.94 98 ALA A N 1
ATOM 789 C CA . ALA A 1 98 ? -1.623 12.104 4.382 1.00 86.94 98 ALA A CA 1
ATOM 790 C C . ALA A 1 98 ? -2.510 13.320 4.084 1.00 86.94 98 ALA A C 1
ATOM 792 O O . ALA A 1 98 ? -2.451 14.298 4.826 1.00 86.94 98 ALA A O 1
ATOM 793 N N . VAL A 1 99 ? -3.329 13.257 3.028 1.00 86.06 99 VAL A N 1
ATOM 794 C CA . VAL A 1 99 ? -4.335 14.282 2.711 1.00 86.06 99 VAL A CA 1
ATOM 795 C C . VAL A 1 99 ? -5.423 14.314 3.776 1.00 86.06 99 VAL A C 1
ATOM 797 O O . VAL A 1 99 ? -5.732 15.386 4.291 1.00 86.06 99 VAL A O 1
ATOM 800 N N . VAL A 1 100 ? -5.953 13.149 4.158 1.00 86.06 100 VAL A N 1
ATOM 801 C CA . VAL A 1 100 ? -6.978 13.037 5.209 1.00 86.06 100 VAL A CA 1
ATOM 802 C C . VAL A 1 100 ? -6.440 13.514 6.562 1.00 86.06 100 VAL A C 1
ATOM 804 O O . VAL A 1 100 ? -7.122 14.232 7.287 1.00 86.06 100 VAL A O 1
ATOM 807 N N . GLU A 1 101 ? -5.194 13.172 6.886 1.00 87.00 101 GLU A N 1
ATOM 808 C CA . GLU A 1 101 ? -4.513 13.583 8.117 1.00 87.00 101 GLU A CA 1
ATOM 809 C C . GLU A 1 101 ? -3.933 15.011 8.060 1.00 87.00 101 GLU A C 1
ATOM 811 O O . GLU A 1 101 ? -3.354 15.468 9.046 1.00 87.00 101 GLU A O 1
ATOM 816 N N . GLN A 1 102 ? -4.045 15.708 6.923 1.00 85.25 102 GLN A N 1
ATOM 817 C CA . GLN A 1 102 ? -3.523 17.065 6.689 1.00 85.25 102 GLN A CA 1
ATOM 818 C C . GLN A 1 102 ? -2.007 17.220 6.954 1.00 85.25 102 GLN A C 1
ATOM 820 O O . GLN A 1 102 ? -1.520 18.275 7.363 1.00 85.25 102 GLN A O 1
ATOM 825 N N . LYS A 1 103 ? -1.220 16.168 6.691 1.00 87.12 103 LYS A N 1
ATOM 826 C CA . LYS A 1 103 ? 0.240 16.145 6.901 1.00 87.12 103 LYS A CA 1
ATOM 827 C C . LYS A 1 103 ? 0.991 16.680 5.676 1.00 87.12 103 LYS A C 1
ATOM 829 O O . LYS A 1 103 ? 1.526 15.906 4.881 1.00 87.12 103 LYS A O 1
ATOM 834 N N . THR A 1 104 ? 1.098 18.002 5.555 1.00 83.62 104 THR A N 1
ATOM 835 C CA . THR A 1 104 ? 1.732 18.702 4.412 1.00 83.62 104 THR A CA 1
ATOM 836 C C . THR A 1 104 ? 3.138 18.198 4.062 1.00 83.62 104 THR A C 1
ATOM 838 O O . THR A 1 104 ? 3.411 17.885 2.907 1.00 83.62 104 THR A O 1
ATOM 841 N N . ALA A 1 105 ? 4.008 17.992 5.055 1.00 85.81 105 ALA A N 1
ATOM 842 C CA . ALA A 1 105 ? 5.370 17.495 4.822 1.00 85.81 105 ALA A CA 1
ATOM 843 C C . ALA A 1 105 ? 5.420 16.069 4.231 1.00 85.81 105 ALA A C 1
ATOM 845 O O . ALA A 1 105 ? 6.360 15.711 3.518 1.00 85.81 105 ALA A O 1
ATOM 846 N N . LEU A 1 106 ? 4.432 15.224 4.550 1.00 84.12 106 LEU A N 1
ATOM 847 C CA . LEU A 1 106 ? 4.333 13.874 3.990 1.00 84.12 106 LEU A CA 1
ATOM 848 C C . LEU A 1 106 ? 3.795 13.937 2.559 1.00 84.12 106 LEU A C 1
ATOM 850 O O . LEU A 1 106 ? 4.309 13.232 1.691 1.00 84.12 106 LEU A O 1
ATOM 854 N N . ILE A 1 107 ? 2.812 14.809 2.318 1.00 85.38 107 ILE A N 1
ATOM 855 C CA . ILE A 1 107 ? 2.231 15.058 0.996 1.00 85.38 107 ILE A CA 1
ATOM 856 C C . ILE A 1 107 ? 3.334 15.436 0.004 1.00 85.38 107 ILE A C 1
ATOM 858 O O . ILE A 1 107 ? 3.516 14.725 -0.979 1.00 85.38 107 ILE A O 1
ATOM 862 N N . GLU A 1 108 ? 4.130 16.469 0.291 1.00 85.94 108 GLU A N 1
ATOM 863 C CA . GLU A 1 108 ? 5.211 16.918 -0.603 1.00 85.94 108 GLU A CA 1
ATOM 864 C C . GLU A 1 108 ? 6.220 15.803 -0.907 1.00 85.94 108 GLU A C 1
ATOM 866 O O . GLU A 1 108 ? 6.607 15.587 -2.057 1.00 85.94 108 GLU A O 1
ATOM 871 N N . ARG A 1 109 ? 6.610 15.026 0.112 1.00 88.00 109 ARG A N 1
ATOM 872 C CA . ARG A 1 109 ? 7.536 13.899 -0.061 1.00 88.00 109 ARG A CA 1
ATOM 873 C C . ARG A 1 109 ? 6.977 12.841 -1.009 1.00 88.00 109 ARG A C 1
ATOM 875 O O . ARG A 1 109 ? 7.709 12.320 -1.851 1.00 88.00 109 ARG A O 1
ATOM 882 N N . VAL A 1 110 ? 5.702 12.493 -0.857 1.00 86.06 110 VAL A N 1
ATOM 883 C CA . VAL A 1 110 ? 5.064 11.479 -1.700 1.00 86.06 110 VAL A CA 1
ATOM 884 C C . VAL A 1 110 ? 4.802 12.013 -3.107 1.00 86.06 110 VAL A C 1
ATOM 886 O O . VAL A 1 110 ? 4.998 11.273 -4.068 1.00 86.06 110 VAL A O 1
ATOM 889 N N . LEU A 1 111 ? 4.446 13.291 -3.257 1.00 85.62 111 LEU A N 1
ATOM 890 C CA . LEU A 1 111 ? 4.317 13.940 -4.563 1.00 85.62 111 LEU A CA 1
ATOM 891 C C . LEU A 1 111 ? 5.642 13.926 -5.327 1.00 85.62 111 LEU A C 1
ATOM 893 O O . LEU A 1 111 ? 5.671 13.476 -6.470 1.00 85.62 111 LEU A O 1
ATOM 897 N N . ASN A 1 112 ? 6.749 14.294 -4.679 1.00 87.19 112 ASN A N 1
ATOM 898 C CA . ASN A 1 112 ? 8.082 14.197 -5.278 1.00 87.19 112 ASN A CA 1
ATOM 899 C C . ASN A 1 112 ? 8.389 12.768 -5.740 1.00 87.19 112 ASN A C 1
ATOM 901 O O . ASN A 1 112 ? 8.868 12.562 -6.853 1.00 87.19 112 ASN A O 1
ATOM 905 N N . ARG A 1 113 ? 8.022 11.759 -4.941 1.00 86.69 113 ARG A N 1
ATOM 906 C CA . ARG A 1 113 ? 8.184 10.357 -5.336 1.00 86.69 113 ARG A CA 1
ATOM 907 C C . ARG A 1 113 ? 7.334 9.978 -6.553 1.00 86.69 113 ARG A C 1
ATOM 909 O O . ARG A 1 113 ? 7.791 9.212 -7.398 1.00 86.69 113 ARG A O 1
ATOM 916 N N . ILE A 1 114 ? 6.111 10.493 -6.658 1.00 86.62 114 ILE A N 1
ATOM 917 C CA . ILE A 1 114 ? 5.247 10.276 -7.828 1.00 86.62 114 ILE A CA 1
ATOM 918 C C . ILE A 1 114 ? 5.847 10.946 -9.070 1.00 86.62 114 ILE A C 1
ATOM 920 O O . ILE A 1 114 ? 5.844 10.328 -10.132 1.00 86.62 114 ILE A O 1
ATOM 924 N N . ARG A 1 115 ? 6.419 12.149 -8.942 1.00 87.38 115 ARG A N 1
ATOM 925 C CA . ARG A 1 115 ? 7.116 12.842 -10.040 1.00 87.38 115 ARG A CA 1
ATOM 926 C C . ARG A 1 115 ? 8.337 12.071 -10.525 1.00 87.38 115 ARG A C 1
ATOM 928 O O . ARG A 1 115 ? 8.503 11.898 -11.727 1.00 87.38 115 ARG A O 1
ATOM 935 N N . GLU A 1 116 ? 9.140 11.529 -9.611 1.00 87.38 116 GLU A N 1
ATOM 936 C CA . GLU A 1 116 ? 10.259 10.647 -9.968 1.00 87.38 116 GLU A CA 1
ATOM 937 C C . GLU A 1 116 ? 9.790 9.415 -10.754 1.00 87.38 116 GLU A C 1
ATOM 939 O O . GLU A 1 116 ? 10.403 9.039 -11.753 1.00 87.38 116 GLU A O 1
ATOM 944 N N . LEU A 1 117 ? 8.691 8.784 -10.321 1.00 85.38 117 LEU A N 1
ATOM 945 C CA . LEU A 1 117 ? 8.109 7.642 -11.029 1.00 85.38 117 LEU A CA 1
ATOM 946 C C . LEU A 1 117 ? 7.562 8.043 -12.404 1.00 85.38 117 LEU A C 1
ATOM 948 O O . LEU A 1 117 ? 7.722 7.286 -13.358 1.00 85.38 117 LEU A O 1
ATOM 952 N N . ALA A 1 118 ? 6.952 9.223 -12.520 1.00 85.69 118 ALA A N 1
ATOM 953 C CA . ALA A 1 118 ? 6.480 9.767 -13.789 1.00 85.69 118 ALA A CA 1
ATOM 954 C C . ALA A 1 118 ? 7.646 10.016 -14.760 1.00 85.69 118 ALA A C 1
ATOM 956 O O . ALA A 1 118 ? 7.580 9.569 -15.903 1.00 85.69 118 ALA A O 1
ATOM 957 N N . GLY A 1 119 ? 8.746 10.620 -14.301 1.00 86.00 119 GLY A N 1
ATOM 958 C CA . GLY A 1 119 ? 9.952 10.803 -15.117 1.00 86.00 119 GLY A CA 1
ATOM 959 C C . GLY A 1 119 ? 10.601 9.473 -15.523 1.00 86.00 119 GLY A C 1
ATOM 960 O O . GLY A 1 119 ? 11.049 9.303 -16.657 1.00 86.00 119 GLY A O 1
ATOM 961 N N . ALA A 1 120 ? 10.587 8.474 -14.635 1.00 84.88 120 ALA A N 1
ATOM 962 C CA . ALA A 1 120 ? 11.052 7.127 -14.967 1.00 84.88 120 ALA A CA 1
ATOM 963 C C . ALA A 1 120 ? 10.162 6.435 -16.018 1.00 84.88 120 ALA A C 1
ATOM 965 O O . ALA A 1 120 ? 10.674 5.706 -16.864 1.00 84.88 120 ALA A O 1
ATOM 966 N N . LEU A 1 121 ? 8.846 6.669 -15.993 1.00 84.75 121 LEU A N 1
ATOM 967 C CA . LEU A 1 121 ? 7.922 6.177 -17.019 1.00 84.75 121 LEU A CA 1
ATOM 968 C C . LEU A 1 121 ? 8.135 6.875 -18.363 1.00 84.75 121 LEU A C 1
ATOM 970 O O . LEU A 1 121 ? 8.098 6.217 -19.400 1.00 84.75 121 LEU A O 1
ATOM 974 N N . GLU A 1 122 ? 8.391 8.181 -18.352 1.00 85.31 122 GLU A N 1
ATOM 975 C CA . GLU A 1 122 ? 8.688 8.963 -19.554 1.00 85.31 122 GLU A CA 1
ATOM 976 C C . GLU A 1 122 ? 9.930 8.435 -20.288 1.00 85.31 122 GLU A C 1
ATOM 978 O O . GLU A 1 122 ? 9.900 8.255 -21.507 1.00 85.31 122 GLU A O 1
ATOM 983 N N . ALA A 1 123 ? 10.979 8.056 -19.548 1.00 83.75 123 ALA A N 1
ATOM 984 C CA . ALA A 1 123 ? 12.173 7.419 -20.110 1.00 83.75 123 ALA A CA 1
ATOM 985 C C . ALA A 1 123 ? 11.873 6.090 -20.842 1.00 83.75 123 ALA A C 1
ATOM 987 O O . ALA A 1 123 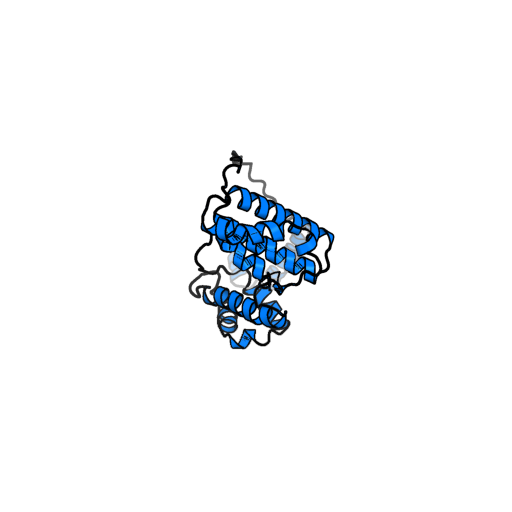? 12.621 5.689 -21.735 1.00 83.75 123 ALA A O 1
ATOM 988 N N . VAL A 1 124 ? 10.758 5.426 -20.512 1.00 81.19 124 VAL A N 1
ATOM 989 C CA . VAL A 1 124 ? 10.273 4.187 -21.150 1.00 81.19 124 VAL A CA 1
ATOM 990 C C . VAL A 1 124 ? 9.171 4.475 -22.194 1.00 81.19 124 VAL A C 1
ATOM 992 O O . VAL A 1 124 ? 8.487 3.573 -22.682 1.00 81.19 124 VAL A O 1
ATOM 995 N N . GLY A 1 125 ? 9.033 5.729 -22.643 1.00 75.31 125 GLY A N 1
ATOM 996 C CA . GLY A 1 125 ? 8.042 6.190 -23.630 1.00 75.31 125 GLY A CA 1
ATOM 997 C C . GLY A 1 125 ? 8.121 5.543 -25.025 1.00 75.31 125 GLY A C 1
ATOM 998 O O . GLY A 1 125 ? 7.294 5.822 -25.901 1.00 75.31 125 GLY A O 1
ATOM 999 N N . ASN A 1 126 ? 9.083 4.645 -25.259 1.00 76.38 126 ASN A N 1
ATOM 1000 C CA . ASN A 1 126 ? 9.111 3.811 -26.458 1.00 76.38 126 ASN A CA 1
ATOM 1001 C C . ASN A 1 126 ? 8.013 2.723 -26.455 1.00 76.38 126 ASN A C 1
ATOM 1003 O O . ASN A 1 126 ? 7.583 2.276 -27.518 1.00 76.38 126 ASN A O 1
ATOM 1007 N N . VAL A 1 127 ? 7.513 2.322 -25.279 1.00 82.88 127 VAL A N 1
ATOM 1008 C CA . VAL A 1 127 ? 6.427 1.337 -25.156 1.00 82.88 127 VAL A CA 1
ATOM 1009 C C . VAL A 1 127 ? 5.098 1.963 -25.615 1.00 82.88 127 VAL A C 1
ATOM 1011 O O . VAL A 1 127 ? 4.698 2.990 -2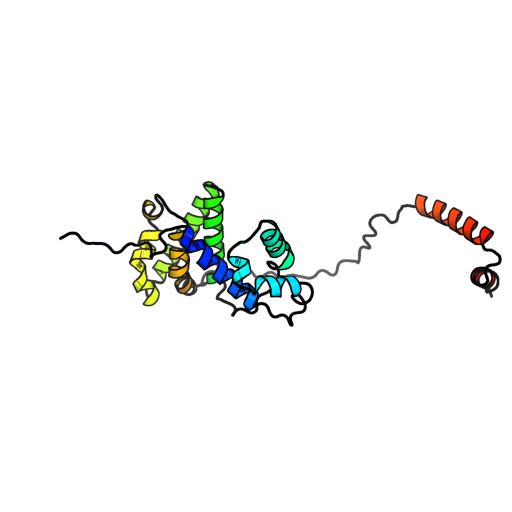5.064 1.00 82.88 127 VAL A O 1
ATOM 1014 N N . PRO A 1 128 ? 4.350 1.356 -26.563 1.00 82.38 128 PRO A N 1
ATOM 1015 C CA . PRO A 1 128 ? 3.119 1.942 -27.112 1.00 82.38 128 PRO A CA 1
ATOM 1016 C C . PRO A 1 128 ? 2.058 2.298 -26.061 1.00 82.38 128 PRO A C 1
ATOM 1018 O O . PRO A 1 128 ? 1.392 3.325 -26.169 1.00 82.38 128 PRO A O 1
ATOM 1021 N N . VAL A 1 129 ? 1.930 1.470 -25.019 1.00 82.00 129 VAL A N 1
ATOM 1022 C CA . VAL A 1 129 ? 0.964 1.669 -23.925 1.00 82.00 129 VAL A CA 1
ATOM 1023 C C . VAL A 1 129 ? 1.338 2.875 -23.054 1.00 82.00 129 VAL A C 1
ATOM 1025 O O . VAL A 1 129 ? 0.460 3.620 -22.627 1.00 82.00 129 VAL A O 1
ATOM 1028 N N . VAL A 1 130 ? 2.639 3.103 -22.839 1.00 82.75 130 VAL A N 1
ATOM 1029 C CA . VAL A 1 130 ? 3.158 4.281 -22.124 1.00 82.75 130 VAL A CA 1
ATOM 1030 C C . VAL A 1 130 ? 3.001 5.527 -22.994 1.00 82.75 130 VAL A C 1
ATOM 1032 O O . VAL A 1 130 ? 2.501 6.544 -22.520 1.00 82.75 130 VAL A O 1
ATOM 1035 N N . ARG A 1 131 ? 3.325 5.425 -24.291 1.00 82.69 131 ARG A N 1
ATOM 1036 C CA . ARG A 1 131 ? 3.183 6.516 -25.267 1.00 82.69 131 ARG A CA 1
ATOM 1037 C C . ARG A 1 131 ? 1.766 7.084 -25.311 1.00 82.69 131 ARG A C 1
ATOM 1039 O O . ARG A 1 131 ? 1.596 8.297 -25.333 1.00 82.69 131 ARG A O 1
ATOM 1046 N N . ALA A 1 132 ? 0.758 6.214 -25.263 1.00 84.38 132 ALA A N 1
ATOM 1047 C CA . ALA A 1 132 ? -0.650 6.608 -25.244 1.00 84.38 132 ALA A CA 1
ATOM 1048 C C . ALA A 1 132 ? -1.061 7.415 -23.994 1.00 84.38 132 ALA A C 1
ATOM 1050 O O . ALA A 1 132 ? -2.125 8.028 -23.991 1.00 84.38 132 ALA A O 1
ATOM 1051 N N . GLN A 1 133 ? -0.255 7.402 -22.927 1.00 83.56 133 GLN A N 1
ATOM 1052 C CA . GLN A 1 133 ? -0.522 8.102 -21.667 1.00 83.56 133 GLN A CA 1
ATOM 1053 C C . GLN A 1 133 ? 0.507 9.209 -21.365 1.00 83.56 133 GLN A C 1
ATOM 1055 O O . GLN A 1 133 ? 0.441 9.804 -20.290 1.00 83.56 133 GLN A O 1
ATOM 1060 N N . LEU A 1 134 ? 1.422 9.528 -22.293 1.00 82.31 134 LEU A N 1
ATOM 1061 C CA . LEU A 1 134 ? 2.491 10.518 -22.078 1.00 82.31 134 LEU A CA 1
ATOM 1062 C C . LEU A 1 134 ? 1.968 11.902 -21.699 1.00 82.31 134 LEU A C 1
ATOM 1064 O O . LEU A 1 134 ? 2.484 12.497 -20.763 1.00 82.31 134 LEU A O 1
ATOM 1068 N N . GLU A 1 135 ? 0.906 12.383 -22.350 1.00 84.19 135 GLU A N 1
ATOM 1069 C CA . GLU A 1 135 ? 0.299 13.684 -22.023 1.00 84.19 135 GLU A CA 1
ATOM 1070 C C . GLU A 1 135 ? -0.067 13.785 -20.532 1.00 84.19 135 GLU A C 1
ATOM 1072 O O . GLU A 1 135 ? 0.108 14.822 -19.900 1.00 84.19 135 GLU A O 1
ATOM 1077 N N . ARG A 1 136 ? -0.515 12.676 -19.936 1.00 81.62 136 ARG A N 1
ATOM 1078 C CA . ARG A 1 136 ? -0.883 12.620 -18.518 1.00 81.62 136 ARG A CA 1
ATOM 1079 C C . ARG A 1 136 ? 0.323 12.460 -17.615 1.00 81.62 136 ARG A C 1
ATOM 1081 O O . ARG A 1 136 ? 0.328 13.012 -16.524 1.00 81.62 136 ARG A O 1
ATOM 1088 N N . ILE A 1 137 ? 1.324 11.700 -18.055 1.00 84.88 137 ILE A N 1
ATOM 1089 C CA . ILE A 1 137 ? 2.595 11.578 -17.338 1.00 84.88 137 ILE A CA 1
ATOM 1090 C C . ILE A 1 137 ? 3.231 12.966 -17.201 1.00 84.88 137 ILE A C 1
ATOM 1092 O O . ILE A 1 137 ? 3.651 13.308 -16.102 1.00 84.88 137 ILE A O 1
ATOM 1096 N N . HIS A 1 138 ? 3.206 13.779 -18.261 1.00 85.75 138 HIS A N 1
ATOM 1097 C CA . HIS A 1 138 ? 3.642 15.174 -18.209 1.00 85.75 138 HIS A CA 1
ATOM 1098 C C . HIS A 1 138 ? 2.761 16.018 -17.287 1.00 85.75 138 HIS A C 1
ATOM 1100 O O . HIS A 1 138 ? 3.288 16.662 -16.390 1.00 85.75 138 HIS A O 1
ATOM 1106 N N . ALA A 1 139 ? 1.430 15.945 -17.414 1.00 83.88 139 ALA A N 1
ATOM 1107 C CA . ALA A 1 139 ? 0.528 16.698 -16.536 1.00 83.88 139 ALA A CA 1
ATOM 1108 C C . ALA A 1 139 ? 0.784 16.421 -15.042 1.00 83.88 139 ALA A C 1
ATOM 1110 O O . ALA A 1 139 ? 0.771 17.334 -14.235 1.00 83.88 139 ALA A O 1
ATOM 1111 N N . VAL A 1 140 ? 1.076 15.174 -14.670 1.00 84.81 140 VAL A N 1
ATOM 1112 C CA . VAL A 1 140 ? 1.355 14.767 -13.280 1.00 84.81 140 VAL A CA 1
ATOM 1113 C C . VAL A 1 140 ? 2.685 15.321 -12.747 1.00 84.81 140 VAL A C 1
ATOM 1115 O O . VAL A 1 140 ? 2.859 15.418 -11.527 1.00 84.81 140 VAL A O 1
ATOM 1118 N N . GLN A 1 141 ? 3.627 15.661 -13.631 1.00 83.56 141 GLN A N 1
ATOM 1119 C CA . GLN A 1 141 ? 4.891 16.294 -13.252 1.00 83.56 141 GLN A CA 1
ATOM 1120 C C . GLN A 1 141 ? 4.715 17.780 -12.920 1.00 83.56 141 GLN A C 1
ATOM 1122 O O . GLN A 1 141 ? 5.418 18.272 -12.038 1.00 83.56 141 GLN A O 1
ATOM 1127 N N . GLU A 1 142 ? 3.760 18.455 -13.562 1.00 85.19 142 GLU A N 1
ATOM 1128 C CA . GLU A 1 142 ? 3.475 19.873 -13.340 1.00 85.19 142 GLU A CA 1
ATOM 1129 C C . GLU A 1 142 ? 2.866 20.129 -11.953 1.00 85.19 142 GLU A C 1
ATOM 1131 O O . GLU A 1 142 ? 2.033 19.361 -11.462 1.00 85.19 142 GLU A O 1
ATOM 1136 N N . ASP A 1 143 ? 3.263 21.234 -11.314 1.00 79.44 143 ASP A N 1
ATOM 1137 C CA . ASP A 1 143 ? 2.719 21.657 -10.016 1.00 79.44 143 ASP A CA 1
ATOM 1138 C C . ASP A 1 143 ? 1.227 22.016 -10.112 1.00 79.44 143 ASP A C 1
ATOM 1140 O O . ASP A 1 143 ? 0.452 21.643 -9.232 1.00 79.44 143 ASP A O 1
ATOM 1144 N N . GLU A 1 144 ? 0.817 22.645 -11.219 1.00 82.75 144 GLU A N 1
ATOM 1145 C CA . GLU A 1 144 ? -0.560 23.092 -11.485 1.00 82.75 144 GLU A CA 1
ATOM 1146 C C . GLU A 1 144 ? -1.579 21.949 -11.414 1.00 82.75 144 GLU A C 1
ATOM 1148 O O . GLU A 1 144 ? -2.702 22.129 -10.952 1.00 82.75 144 GLU A O 1
ATOM 1153 N N . TYR A 1 145 ? -1.188 20.738 -11.824 1.00 79.62 145 TYR A N 1
ATOM 1154 C CA . TYR A 1 145 ? -2.061 19.565 -11.753 1.00 79.62 145 TYR A CA 1
ATOM 1155 C C . TYR A 1 145 ? -2.444 19.214 -10.316 1.00 79.62 145 TYR A C 1
ATOM 1157 O O . TYR A 1 145 ? -3.500 18.632 -10.083 1.00 79.62 145 TYR A O 1
ATOM 1165 N N . TRP A 1 146 ? -1.592 19.552 -9.350 1.00 80.38 146 TRP A N 1
ATOM 1166 C CA . TRP A 1 146 ? -1.817 19.278 -7.939 1.00 80.38 146 TRP A CA 1
ATOM 1167 C C . TRP A 1 146 ? -2.501 20.436 -7.209 1.00 80.38 146 TRP A C 1
ATOM 1169 O O . TRP A 1 146 ? -2.805 20.297 -6.027 1.00 80.38 146 TRP A O 1
ATOM 1179 N N . GLU A 1 147 ? -2.805 21.551 -7.872 1.00 78.19 147 GLU A N 1
ATOM 1180 C CA . GLU A 1 147 ? -3.598 22.617 -7.264 1.00 78.19 147 GLU A CA 1
ATOM 1181 C C . GLU A 1 147 ? -5.059 22.169 -7.101 1.00 78.19 147 GLU A C 1
ATOM 1183 O O . GLU A 1 147 ? -5.723 21.757 -8.049 1.00 78.19 147 GLU A O 1
ATOM 1188 N N . GLY A 1 148 ? -5.579 22.209 -5.869 1.00 70.69 148 GLY A N 1
ATOM 1189 C CA . GLY A 1 148 ? -6.956 21.778 -5.585 1.00 70.69 148 GLY A CA 1
ATOM 1190 C C . GLY A 1 148 ? -7.187 20.263 -5.690 1.00 70.69 148 GLY A C 1
ATOM 1191 O O . GLY A 1 148 ? -8.318 19.824 -5.894 1.00 70.69 148 GLY A O 1
ATOM 1192 N N . PHE A 1 149 ? -6.132 19.455 -5.558 1.00 72.56 149 PHE A N 1
ATOM 1193 C CA . PHE A 1 149 ? -6.213 18.004 -5.705 1.00 72.56 149 PHE A CA 1
ATOM 1194 C C . PHE A 1 149 ? -7.130 17.321 -4.672 1.00 72.56 149 PHE A C 1
ATOM 1196 O O . PHE A 1 149 ? -7.034 17.556 -3.469 1.00 72.56 149 PHE A O 1
ATOM 1203 N N . ALA A 1 150 ? -7.986 16.413 -5.149 1.00 78.44 150 ALA A N 1
ATOM 1204 C CA . ALA A 1 150 ? -8.958 15.681 -4.334 1.00 78.44 150 ALA A CA 1
ATOM 1205 C C . ALA A 1 150 ? -8.683 14.164 -4.306 1.00 78.44 150 ALA A C 1
ATOM 1207 O O . ALA A 1 150 ? -8.037 13.609 -5.204 1.00 78.44 150 ALA A O 1
ATOM 1208 N N . LEU A 1 151 ? -9.216 13.469 -3.293 1.00 80.94 151 LEU A N 1
ATOM 1209 C CA . LEU A 1 151 ? -9.120 12.008 -3.127 1.00 80.94 151 LEU A CA 1
ATOM 1210 C C . LEU A 1 151 ? -9.543 11.191 -4.368 1.00 80.94 151 LEU A C 1
ATOM 1212 O O . LEU A 1 151 ? -8.946 10.132 -4.601 1.00 80.94 151 LEU A O 1
ATOM 1216 N N . PRO A 1 152 ? -10.503 11.640 -5.202 1.00 80.94 152 PRO A N 1
ATOM 1217 C CA . PRO A 1 152 ? -10.859 10.920 -6.423 1.00 80.94 152 PRO A CA 1
ATOM 1218 C C . PRO A 1 152 ? -9.811 11.012 -7.535 1.00 80.94 152 PRO A C 1
ATOM 1220 O O . PRO A 1 152 ? -9.525 10.027 -8.217 1.00 80.94 152 PRO A O 1
ATOM 1223 N N . MET A 1 153 ? -9.161 12.167 -7.674 1.00 82.00 153 MET A N 1
ATOM 1224 C CA . MET A 1 153 ? -8.142 12.437 -8.696 1.00 82.00 153 MET A CA 1
ATOM 1225 C C . MET A 1 153 ? -6.859 11.622 -8.470 1.00 82.00 153 MET A C 1
ATOM 1227 O O . MET A 1 153 ? -6.394 10.886 -9.339 1.00 82.00 153 MET A O 1
ATOM 1231 N N . ILE A 1 154 ? -6.294 11.710 -7.268 1.00 83.19 154 ILE A N 1
ATOM 1232 C CA . ILE A 1 154 ? -6.364 10.557 -6.393 1.00 83.19 154 ILE A CA 1
ATOM 1233 C C . ILE A 1 154 ? -6.278 9.134 -6.992 1.00 83.19 154 ILE A C 1
ATOM 1235 O O . ILE A 1 154 ? -5.350 8.701 -7.684 1.00 83.19 154 ILE A O 1
ATOM 1239 N N . GLU A 1 155 ? -7.323 8.394 -6.668 1.00 84.19 155 GLU A N 1
ATOM 1240 C CA . GLU A 1 155 ? -7.627 7.045 -7.118 1.00 84.19 155 GLU A CA 1
ATOM 1241 C C . GLU A 1 155 ? -7.584 6.880 -8.646 1.00 84.19 155 GLU A C 1
ATOM 1243 O O . GLU A 1 155 ? -7.111 5.861 -9.158 1.00 84.19 155 GLU A O 1
ATOM 1248 N N . TYR A 1 156 ? -8.003 7.896 -9.399 1.00 83.12 156 TYR A N 1
ATOM 1249 C CA . TYR A 1 156 ? -7.945 7.862 -10.856 1.00 83.12 156 TYR A CA 1
ATOM 1250 C C . TYR A 1 156 ? -6.516 7.688 -11.380 1.00 83.12 156 TYR A C 1
ATOM 1252 O O . TYR A 1 156 ? -6.257 6.822 -12.224 1.00 83.12 156 TYR A O 1
ATOM 1260 N N . LEU A 1 157 ? -5.573 8.463 -10.836 1.00 84.56 157 LEU A N 1
ATOM 1261 C CA . LEU A 1 157 ? -4.155 8.345 -11.163 1.00 84.56 157 LEU A CA 1
ATOM 1262 C C . LEU A 1 157 ? -3.640 6.929 -10.885 1.00 84.56 157 LEU A C 1
ATOM 1264 O O . LEU A 1 157 ? -2.912 6.365 -11.703 1.00 84.56 157 LEU A O 1
ATOM 1268 N N . ARG A 1 158 ? -4.056 6.344 -9.752 1.00 86.62 158 ARG A N 1
ATOM 1269 C CA . ARG A 1 158 ? -3.667 4.989 -9.348 1.00 86.62 158 ARG A CA 1
ATOM 1270 C C . ARG A 1 158 ? -4.033 3.991 -10.436 1.00 86.62 158 ARG A C 1
ATOM 1272 O O . ARG A 1 158 ? -3.160 3.327 -10.978 1.00 86.62 158 ARG A O 1
ATOM 1279 N N . ARG A 1 159 ? -5.310 3.956 -10.823 1.00 84.81 159 ARG A N 1
ATOM 1280 C CA . ARG A 1 159 ? -5.850 3.021 -11.823 1.00 84.81 159 ARG A CA 1
ATOM 1281 C C . ARG A 1 159 ? -5.154 3.131 -13.177 1.00 84.81 159 ARG A C 1
ATOM 1283 O O . ARG A 1 159 ? -4.941 2.117 -13.836 1.00 84.81 159 ARG A O 1
ATOM 1290 N N . ARG A 1 160 ? -4.810 4.350 -13.602 1.00 84.31 160 ARG A N 1
ATOM 1291 C CA . ARG A 1 160 ? -4.203 4.602 -14.918 1.00 84.31 160 ARG A CA 1
ATOM 1292 C C . ARG A 1 160 ? -2.712 4.283 -14.960 1.00 84.31 160 ARG A C 1
ATOM 1294 O O . ARG A 1 160 ? -2.263 3.698 -15.940 1.00 84.31 160 ARG A O 1
ATOM 1301 N N . LEU A 1 161 ? -1.960 4.626 -13.914 1.00 84.12 161 LEU A N 1
ATOM 1302 C CA . LEU A 1 161 ? -0.514 4.393 -13.879 1.00 84.12 161 LEU A CA 1
ATOM 1303 C C . LEU A 1 161 ? -0.135 2.988 -13.386 1.00 84.12 161 LEU A C 1
ATOM 1305 O O . LEU A 1 161 ? 0.935 2.502 -13.746 1.00 84.12 161 LEU A O 1
ATOM 1309 N N . ARG A 1 162 ? -1.012 2.297 -12.639 1.00 85.81 162 ARG A N 1
ATOM 1310 C CA . ARG A 1 162 ? -0.773 0.948 -12.082 1.00 85.81 162 ARG A CA 1
ATOM 1311 C C . ARG A 1 162 ? -0.217 -0.035 -13.118 1.00 85.81 162 ARG A C 1
ATOM 1313 O O . ARG A 1 162 ? 0.794 -0.681 -12.868 1.00 85.81 162 ARG A O 1
ATOM 1320 N N . GLY A 1 163 ? -0.845 -0.110 -14.294 1.00 84.25 163 GLY A N 1
ATOM 1321 C CA . GLY A 1 163 ? -0.428 -1.016 -15.373 1.00 84.25 163 GLY A CA 1
ATOM 1322 C C . GLY A 1 163 ? 0.833 -0.580 -16.125 1.00 84.25 163 GLY A C 1
ATOM 1323 O O . GLY A 1 163 ? 1.425 -1.386 -16.834 1.00 84.25 163 GLY A O 1
ATOM 1324 N N . LEU A 1 164 ? 1.257 0.679 -15.981 1.00 84.69 164 LEU A N 1
ATOM 1325 C CA . LEU A 1 164 ? 2.440 1.216 -16.658 1.00 84.69 164 LEU A CA 1
ATOM 1326 C C . LEU A 1 164 ? 3.715 1.028 -15.827 1.00 84.69 164 LEU A C 1
ATOM 1328 O O . LEU A 1 164 ? 4.799 0.855 -16.372 1.00 84.69 164 LEU A O 1
ATOM 1332 N N . ILE A 1 165 ? 3.592 1.016 -14.502 1.00 84.75 165 ILE A N 1
ATOM 1333 C CA . ILE A 1 165 ? 4.729 0.986 -13.566 1.00 84.75 1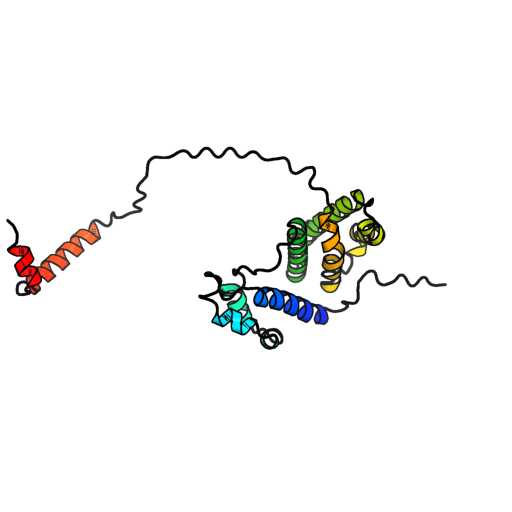65 ILE A CA 1
ATOM 1334 C C . ILE A 1 165 ? 5.532 -0.312 -13.625 1.00 84.75 165 ILE A C 1
ATOM 1336 O O . ILE A 1 165 ? 6.708 -0.338 -13.262 1.00 84.75 165 ILE A O 1
ATOM 1340 N N . GLN A 1 166 ? 4.938 -1.388 -14.133 1.00 83.44 166 GLN A N 1
ATOM 1341 C CA . GLN A 1 166 ? 5.660 -2.630 -14.403 1.00 83.44 166 GLN A CA 1
ATOM 1342 C C . GLN A 1 166 ? 6.749 -2.477 -15.479 1.00 83.44 166 GLN A C 1
ATOM 1344 O O . GLN A 1 166 ? 7.678 -3.275 -15.503 1.00 83.44 166 GLN A O 1
ATOM 1349 N N . PHE A 1 167 ? 6.654 -1.461 -16.347 1.00 81.19 167 PHE A N 1
ATOM 1350 C CA . PHE A 1 167 ? 7.627 -1.214 -17.414 1.00 81.19 167 PHE A CA 1
ATOM 1351 C C . PHE A 1 167 ? 8.833 -0.388 -16.955 1.00 81.19 167 PHE A C 1
ATOM 1353 O O . PHE A 1 167 ? 9.770 -0.221 -17.729 1.00 81.19 167 PHE A O 1
ATOM 1360 N N . ILE A 1 168 ? 8.835 0.129 -15.720 1.00 79.88 168 ILE A N 1
ATOM 1361 C CA . ILE A 1 168 ? 10.000 0.834 -15.179 1.00 79.88 168 ILE A CA 1
ATOM 1362 C C . ILE A 1 168 ? 11.118 -0.189 -14.979 1.00 79.88 168 ILE A C 1
ATOM 1364 O O . ILE A 1 168 ? 11.054 -1.056 -14.102 1.00 79.88 168 ILE A O 1
ATOM 1368 N N . ASP A 1 169 ? 12.136 -0.077 -15.823 1.00 66.12 169 ASP A N 1
ATOM 1369 C CA . ASP A 1 169 ? 13.213 -1.045 -15.916 1.00 66.12 169 ASP A CA 1
ATOM 1370 C C . ASP A 1 169 ? 14.052 -1.039 -14.625 1.00 66.12 169 ASP A C 1
ATOM 1372 O O . ASP A 1 169 ? 14.526 -0.003 -14.150 1.00 66.12 169 ASP A O 1
ATOM 1376 N N . ARG A 1 170 ? 14.222 -2.213 -14.005 1.00 60.66 170 ARG A N 1
ATOM 1377 C CA . ARG A 1 170 ? 14.879 -2.375 -12.688 1.00 60.66 170 ARG A CA 1
ATOM 1378 C C . ARG A 1 170 ? 16.400 -2.228 -12.727 1.00 60.66 170 ARG A C 1
ATOM 1380 O O . ARG A 1 170 ? 17.070 -2.523 -11.735 1.00 60.66 170 ARG A O 1
ATOM 1387 N N . THR A 1 171 ? 16.958 -1.783 -13.845 1.00 51.31 171 THR A N 1
ATOM 1388 C CA . THR A 1 171 ? 18.356 -1.957 -14.271 1.00 51.31 171 THR A CA 1
ATOM 1389 C C . THR A 1 171 ? 19.414 -1.279 -13.386 1.00 51.31 171 THR A C 1
ATOM 1391 O O . THR A 1 171 ? 20.597 -1.309 -13.710 1.00 51.31 171 THR A O 1
ATOM 1394 N N . ARG A 1 172 ? 19.049 -0.722 -12.224 1.00 51.84 172 ARG A N 1
ATOM 1395 C CA . ARG A 1 172 ? 19.984 -0.188 -11.219 1.00 51.84 172 ARG A CA 1
ATOM 1396 C C . ARG A 1 172 ? 19.710 -0.613 -9.774 1.00 51.84 172 ARG A C 1
ATOM 1398 O O . ARG A 1 172 ? 20.163 0.068 -8.855 1.00 51.84 172 ARG A O 1
ATOM 1405 N N . SER A 1 173 ? 19.030 -1.732 -9.513 1.00 55.06 173 SER A N 1
ATOM 1406 C CA . SER A 1 173 ? 19.152 -2.311 -8.167 1.00 55.06 173 SER A CA 1
ATOM 1407 C C . SER A 1 173 ? 20.561 -2.888 -8.023 1.00 55.06 173 SER A C 1
ATOM 1409 O O . SER A 1 173 ? 20.881 -3.941 -8.569 1.00 55.06 173 SER A O 1
ATOM 1411 N N . LYS A 1 174 ? 21.443 -2.133 -7.361 1.00 54.88 174 LYS A N 1
ATOM 1412 C CA . LYS A 1 174 ? 22.796 -2.567 -7.011 1.00 54.88 174 LYS A CA 1
ATOM 1413 C C . LYS A 1 174 ? 22.643 -3.867 -6.218 1.00 54.88 174 LYS A C 1
ATOM 1415 O O . LYS A 1 174 ? 22.035 -3.843 -5.153 1.00 54.88 174 LYS A O 1
ATOM 1420 N N . SER A 1 175 ? 23.129 -4.993 -6.739 1.00 60.59 175 SER A N 1
ATOM 1421 C CA . SER A 1 175 ? 23.072 -6.271 -6.027 1.00 60.59 175 SER A CA 1
ATOM 1422 C C . SER A 1 175 ? 23.833 -6.130 -4.707 1.00 60.59 175 SER A C 1
ATOM 1424 O O . SER A 1 175 ? 25.061 -6.017 -4.708 1.00 60.59 175 SER A O 1
ATOM 1426 N N . ILE A 1 176 ? 23.112 -6.073 -3.588 1.00 71.19 176 ILE A N 1
ATOM 1427 C CA . ILE A 1 176 ? 23.716 -6.070 -2.258 1.00 71.19 176 ILE A CA 1
ATOM 1428 C C . ILE A 1 176 ? 24.001 -7.528 -1.919 1.00 71.19 176 ILE A C 1
ATOM 1430 O O . ILE A 1 176 ? 23.084 -8.305 -1.663 1.00 71.19 176 ILE A O 1
ATOM 1434 N N . TYR A 1 177 ? 25.274 -7.908 -1.955 1.00 74.69 177 TYR A N 1
ATOM 1435 C CA . TYR A 1 177 ? 25.713 -9.193 -1.428 1.00 74.69 177 TYR A CA 1
ATOM 1436 C C . TYR A 1 177 ? 25.859 -9.058 0.088 1.00 74.69 177 TYR A C 1
ATOM 1438 O O . TYR A 1 177 ? 26.855 -8.526 0.575 1.00 74.69 177 TYR A O 1
ATOM 1446 N N . SER A 1 178 ? 24.854 -9.514 0.834 1.00 75.38 178 SER A N 1
ATOM 1447 C CA . SER A 1 178 ? 24.984 -9.727 2.276 1.00 75.38 178 SER A CA 1
ATOM 1448 C C . SER A 1 178 ? 25.562 -11.116 2.513 1.00 75.38 178 SER A C 1
ATOM 1450 O O . SER A 1 178 ? 24.850 -12.113 2.425 1.00 75.38 178 SER A O 1
ATOM 1452 N N . ALA A 1 179 ? 26.859 -11.181 2.805 1.00 78.12 179 ALA A N 1
ATOM 1453 C CA . ALA A 1 179 ? 27.467 -12.378 3.370 1.00 78.12 179 ALA A CA 1
ATOM 1454 C C . ALA A 1 179 ? 27.077 -12.454 4.853 1.00 78.12 179 ALA A C 1
ATOM 1456 O O . ALA A 1 179 ? 27.656 -11.763 5.690 1.00 78.12 179 ALA A O 1
ATOM 1457 N N . LEU A 1 180 ? 26.041 -13.234 5.158 1.00 78.56 180 LEU A N 1
ATOM 1458 C CA . LEU A 1 180 ? 25.689 -13.583 6.530 1.00 78.56 180 LEU A CA 1
ATOM 1459 C C . LEU A 1 180 ? 26.562 -14.774 6.929 1.00 78.56 180 LEU A C 1
ATOM 1461 O O . LEU A 1 180 ? 26.320 -15.894 6.488 1.00 78.56 180 LEU A O 1
ATOM 1465 N N . ASN A 1 181 ? 27.607 -14.516 7.709 1.00 75.12 181 ASN A N 1
ATOM 1466 C CA . ASN A 1 181 ? 28.310 -15.583 8.406 1.00 75.12 181 ASN A CA 1
ATOM 1467 C C . ASN A 1 181 ? 27.568 -15.831 9.717 1.00 75.12 181 ASN A C 1
ATOM 1469 O O . ASN A 1 181 ? 27.573 -14.972 10.597 1.00 75.12 181 ASN A O 1
ATOM 1473 N N . ASP A 1 182 ? 26.930 -16.992 9.832 1.00 76.56 182 ASP A N 1
ATOM 1474 C CA . ASP A 1 182 ? 26.384 -17.449 11.104 1.00 76.56 182 ASP A CA 1
ATOM 1475 C C . ASP A 1 182 ? 27.551 -17.813 12.028 1.00 76.56 182 ASP A C 1
ATOM 1477 O O . ASP A 1 182 ? 28.227 -18.828 11.849 1.00 76.56 182 ASP A O 1
ATOM 1481 N N . GLU A 1 183 ? 27.807 -16.970 13.023 1.00 77.06 183 GLU A N 1
ATOM 1482 C CA . GLU A 1 183 ? 28.665 -17.332 14.143 1.00 77.06 183 GLU A CA 1
ATOM 1483 C C . GLU A 1 183 ? 27.821 -18.115 15.150 1.00 77.06 183 GLU A C 1
ATOM 1485 O O . GLU A 1 183 ? 26.908 -17.578 15.783 1.00 77.06 183 GLU A O 1
ATOM 1490 N N . ILE A 1 184 ? 28.115 -19.409 15.303 1.00 75.81 184 ILE A N 1
ATOM 1491 C CA . ILE A 1 184 ? 27.566 -20.205 16.402 1.00 75.81 184 ILE A CA 1
ATOM 1492 C C . ILE A 1 184 ? 28.220 -19.689 17.689 1.00 75.81 184 ILE A C 1
ATOM 1494 O O . ILE A 1 184 ? 29.305 -20.124 18.069 1.00 75.81 184 ILE A O 1
ATOM 1498 N N . GLY A 1 185 ? 27.578 -18.714 18.330 1.00 73.94 185 GLY A N 1
ATOM 1499 C CA . GLY A 1 185 ? 27.959 -18.251 19.659 1.00 73.94 185 GLY A CA 1
ATOM 1500 C C . GLY A 1 185 ? 27.712 -19.329 20.718 1.00 73.94 185 GLY A C 1
ATOM 1501 O O . GLY A 1 185 ? 26.862 -20.206 20.551 1.00 73.94 185 GLY A O 1
ATOM 1502 N N . GLU A 1 186 ? 28.438 -19.263 21.834 1.00 75.44 186 GLU A N 1
ATOM 1503 C CA . GLU A 1 186 ? 28.147 -20.112 22.990 1.00 75.44 186 GLU A CA 1
ATOM 1504 C C . GLU A 1 186 ? 26.733 -19.832 23.515 1.00 75.44 186 GLU A C 1
ATOM 1506 O O . GLU A 1 186 ? 26.304 -18.679 23.640 1.00 75.44 186 GLU A O 1
ATOM 1511 N N . ALA A 1 187 ? 26.004 -20.903 23.836 1.00 68.75 187 ALA A N 1
ATOM 1512 C CA . ALA A 1 187 ? 24.674 -20.817 24.414 1.00 68.75 187 ALA A CA 1
ATOM 1513 C C . ALA A 1 187 ? 24.747 -20.105 25.772 1.00 68.75 187 ALA A C 1
ATOM 1515 O O . ALA A 1 187 ? 25.063 -20.702 26.799 1.00 68.75 187 ALA A O 1
ATOM 1516 N N . THR A 1 188 ? 24.445 -18.810 25.789 1.00 66.62 188 THR A N 1
ATOM 1517 C CA . THR A 1 188 ? 24.236 -18.083 27.035 1.00 66.62 188 THR A CA 1
ATOM 1518 C C . THR A 1 188 ? 22.830 -18.391 27.522 1.00 66.62 188 THR A C 1
ATOM 1520 O O . THR A 1 188 ? 21.836 -17.923 26.961 1.00 66.62 188 THR A O 1
ATOM 1523 N N . GLU A 1 189 ? 22.733 -19.183 28.592 1.00 67.31 189 GLU A N 1
ATOM 1524 C CA . GLU A 1 189 ? 21.508 -19.279 29.378 1.00 67.31 189 GLU A CA 1
ATOM 1525 C C . GLU A 1 189 ? 21.205 -17.892 29.956 1.00 67.31 189 GLU A C 1
ATOM 1527 O O . GLU A 1 189 ? 21.635 -17.526 31.049 1.00 67.31 189 GLU A O 1
ATOM 1532 N N . ASN A 1 190 ? 20.435 -17.091 29.219 1.00 59.41 190 ASN A N 1
ATOM 1533 C CA . ASN A 1 190 ? 19.784 -15.904 29.752 1.00 59.41 190 ASN A CA 1
ATOM 1534 C C . ASN A 1 190 ? 18.630 -16.343 30.661 1.00 59.41 190 ASN A C 1
ATOM 1536 O O . ASN A 1 190 ? 17.455 -16.079 30.405 1.00 59.41 190 ASN A O 1
ATOM 1540 N N . LEU A 1 191 ? 18.978 -17.000 31.768 1.00 60.53 191 LEU A N 1
ATOM 1541 C CA . LEU A 1 191 ? 18.132 -17.111 32.943 1.00 60.53 191 LEU A CA 1
ATOM 1542 C C . LEU A 1 191 ? 18.029 -15.709 33.545 1.00 60.53 191 LEU A C 1
ATOM 1544 O O . LEU A 1 191 ? 18.685 -15.379 34.534 1.00 60.53 191 LEU A O 1
ATOM 1548 N N . LYS A 1 192 ? 17.212 -14.852 32.921 1.00 55.56 192 LYS A N 1
ATOM 1549 C CA . LYS A 1 192 ? 16.752 -13.603 33.523 1.00 55.56 192 LYS A CA 1
ATOM 1550 C C . LYS A 1 192 ? 16.127 -13.958 34.873 1.00 55.56 192 LYS A C 1
ATOM 1552 O O . LYS A 1 192 ? 15.000 -14.430 34.946 1.00 55.56 192 LYS A O 1
ATOM 1557 N N . GLN A 1 193 ? 16.918 -13.763 35.926 1.00 58.12 193 GLN A N 1
ATOM 1558 C CA . GLN A 1 193 ? 16.519 -13.713 37.329 1.00 58.12 193 GLN A CA 1
ATOM 1559 C C . GLN A 1 193 ? 15.571 -14.832 37.786 1.00 58.12 193 GLN A C 1
ATOM 1561 O O . GLN A 1 193 ? 14.458 -14.574 38.235 1.00 58.12 193 GLN A O 1
ATOM 1566 N N . LEU A 1 194 ? 16.063 -16.073 37.846 1.00 53.38 194 LEU A N 1
ATOM 1567 C CA . LEU A 1 194 ? 15.520 -17.042 38.811 1.00 53.38 194 LEU A CA 1
ATOM 1568 C C . LEU A 1 194 ? 16.191 -16.906 40.193 1.00 53.38 194 LEU A C 1
ATOM 1570 O O . LEU A 1 194 ? 16.343 -17.870 40.936 1.00 53.38 194 LEU A O 1
ATOM 1574 N N . SER A 1 195 ? 16.628 -15.700 40.556 1.00 53.00 195 SER A N 1
ATOM 1575 C CA . SER A 1 195 ? 17.294 -15.404 41.825 1.00 53.00 195 SER A CA 1
ATOM 1576 C C . SER A 1 195 ? 16.328 -14.899 42.899 1.00 53.00 195 SER A C 1
ATOM 1578 O O . SER A 1 195 ? 16.724 -14.168 43.802 1.00 53.00 195 SER A O 1
ATOM 1580 N N . ASP A 1 196 ? 15.077 -15.365 42.912 1.00 58.56 196 ASP A N 1
ATOM 1581 C CA . ASP A 1 196 ? 14.212 -15.213 44.085 1.00 58.56 196 ASP A CA 1
ATOM 1582 C C . ASP A 1 196 ? 14.541 -16.294 45.130 1.00 58.56 196 ASP A C 1
ATOM 1584 O O . ASP A 1 196 ? 13.733 -17.150 45.501 1.00 58.56 196 ASP A O 1
ATOM 1588 N N . ARG A 1 197 ? 15.761 -16.235 45.677 1.00 57.66 197 ARG A N 1
ATOM 1589 C CA . ARG A 1 197 ? 16.198 -17.074 46.809 1.00 57.66 197 ARG A CA 1
ATOM 1590 C C . ARG A 1 197 ? 15.231 -16.942 48.006 1.00 57.66 197 ARG A C 1
ATOM 1592 O O . ARG A 1 197 ? 15.057 -17.889 48.771 1.00 57.66 197 ARG A O 1
ATOM 1599 N N . ARG A 1 198 ? 14.529 -15.799 48.114 1.00 57.72 198 ARG A N 1
ATOM 1600 C CA . ARG A 1 198 ? 13.431 -15.547 49.070 1.00 57.72 198 ARG A CA 1
ATOM 1601 C C . ARG A 1 198 ? 12.183 -16.410 48.824 1.00 57.72 198 ARG A C 1
ATOM 1603 O O . ARG A 1 198 ? 11.591 -16.862 49.805 1.00 57.72 198 ARG A O 1
ATOM 1610 N N . LYS A 1 199 ? 11.805 -16.702 47.570 1.00 62.75 199 LYS A N 1
ATOM 1611 C CA . LYS A 1 199 ? 10.651 -17.572 47.259 1.00 62.75 199 LYS A CA 1
ATOM 1612 C C . LYS A 1 199 ? 10.928 -19.032 47.616 1.00 62.75 199 LYS A C 1
ATOM 1614 O O . LYS A 1 199 ? 10.040 -19.702 48.130 1.00 62.75 199 LYS A O 1
ATOM 1619 N N . MET A 1 200 ? 12.168 -19.504 47.457 1.00 65.06 200 MET A N 1
ATOM 1620 C CA . MET A 1 200 ? 12.543 -20.885 47.800 1.00 65.06 200 MET A CA 1
ATOM 1621 C C . MET A 1 200 ? 12.426 -21.193 49.299 1.00 65.06 200 MET A C 1
ATOM 1623 O O . MET A 1 200 ? 11.946 -22.264 49.668 1.00 65.06 200 MET A O 1
ATOM 1627 N N . ALA A 1 201 ? 12.803 -20.260 50.180 1.00 74.44 201 ALA A N 1
ATOM 1628 C CA . ALA A 1 201 ? 12.672 -20.455 51.628 1.00 74.44 201 ALA A CA 1
ATOM 1629 C C . ALA A 1 201 ? 11.200 -20.524 52.079 1.00 74.44 201 ALA A C 1
ATOM 1631 O O . ALA A 1 201 ? 10.835 -21.354 52.914 1.00 74.44 201 ALA A O 1
ATOM 1632 N N . GLN A 1 202 ? 10.339 -19.681 51.501 1.00 75.56 202 GLN A N 1
ATOM 1633 C CA . GLN A 1 202 ? 8.901 -19.693 51.780 1.00 75.56 202 GLN A CA 1
ATOM 1634 C C . GLN A 1 202 ? 8.208 -20.922 51.180 1.00 75.56 202 GLN A C 1
ATOM 1636 O O . GLN A 1 202 ? 7.341 -21.509 51.827 1.00 75.56 202 GLN A O 1
ATOM 1641 N N . TYR A 1 203 ? 8.623 -21.344 49.982 1.00 75.12 203 TYR A N 1
ATOM 1642 C CA . TYR A 1 203 ? 8.154 -22.573 49.348 1.00 75.12 203 TYR A CA 1
ATOM 1643 C C . TYR A 1 203 ? 8.494 -23.800 50.199 1.00 75.12 203 TYR A C 1
ATOM 1645 O O . TYR A 1 203 ? 7.596 -24.579 50.501 1.00 75.12 203 TYR A O 1
ATOM 1653 N N . ARG A 1 204 ? 9.737 -23.920 50.695 1.00 79.06 204 ARG A N 1
ATOM 1654 C CA . ARG A 1 204 ? 10.129 -24.999 51.622 1.00 79.06 204 ARG A CA 1
ATOM 1655 C C . ARG A 1 204 ? 9.285 -25.013 52.894 1.00 79.06 204 ARG A C 1
ATOM 1657 O O . ARG A 1 204 ? 8.759 -26.064 53.234 1.00 79.06 204 ARG A O 1
ATOM 1664 N N . LYS A 1 205 ? 9.072 -23.862 53.547 1.00 82.56 205 LYS A N 1
ATOM 1665 C CA . LYS A 1 205 ? 8.207 -23.785 54.741 1.00 82.56 205 LYS A CA 1
ATOM 1666 C C . LYS A 1 205 ? 6.774 -24.251 54.465 1.00 82.56 205 LYS A C 1
ATOM 1668 O O . LYS A 1 205 ? 6.206 -24.975 55.277 1.00 82.56 205 LYS A O 1
ATOM 1673 N N . LYS A 1 206 ? 6.185 -23.849 53.332 1.00 79.94 206 LYS A N 1
ATOM 1674 C CA . LYS A 1 206 ? 4.838 -24.296 52.938 1.00 79.94 206 LYS A CA 1
ATOM 1675 C C . LYS A 1 206 ? 4.804 -25.791 52.628 1.00 79.94 206 LYS A C 1
ATOM 1677 O O . LYS A 1 206 ? 3.862 -26.462 53.032 1.00 79.94 206 LYS A O 1
ATOM 1682 N N . LEU A 1 207 ? 5.829 -26.307 51.953 1.00 81.38 207 LEU A N 1
ATOM 1683 C CA . LEU A 1 207 ? 5.935 -27.721 51.608 1.00 81.38 207 LEU A CA 1
ATOM 1684 C C . LEU A 1 207 ? 6.101 -28.592 52.863 1.00 81.38 207 LEU A C 1
ATOM 1686 O O . LEU A 1 207 ? 5.419 -29.598 52.998 1.00 81.38 207 LEU A O 1
ATOM 1690 N N . GLU A 1 208 ? 6.935 -28.175 53.818 1.00 81.75 208 GLU A N 1
ATOM 1691 C CA . GLU A 1 208 ? 7.098 -28.854 55.111 1.00 81.75 208 GLU A CA 1
ATOM 1692 C C . GLU A 1 208 ? 5.804 -28.846 55.931 1.00 81.75 208 GLU A C 1
ATOM 1694 O O . GLU A 1 208 ? 5.430 -29.873 56.495 1.00 81.75 208 GLU A O 1
ATOM 1699 N N . ALA A 1 209 ? 5.088 -27.717 55.967 1.00 82.94 209 ALA A N 1
ATOM 1700 C CA . ALA A 1 209 ? 3.784 -27.637 56.621 1.00 82.94 209 ALA A CA 1
ATOM 1701 C C . ALA A 1 209 ? 2.752 -28.556 55.946 1.00 82.94 209 ALA A C 1
ATOM 1703 O O . ALA A 1 209 ? 2.006 -29.246 56.635 1.00 82.94 209 ALA A O 1
ATOM 1704 N N . PHE A 1 210 ? 2.745 -28.615 54.611 1.00 79.38 210 PHE A N 1
ATOM 1705 C CA . PHE A 1 210 ? 1.862 -29.491 53.843 1.00 79.38 210 PHE A CA 1
ATOM 1706 C C . PHE A 1 210 ? 2.180 -30.976 54.057 1.00 79.38 210 PHE A C 1
ATOM 1708 O O . PHE A 1 210 ? 1.260 -31.776 54.202 1.00 79.38 210 PHE A O 1
ATOM 1715 N N . ILE A 1 211 ? 3.462 -31.345 54.123 1.00 79.38 211 ILE A N 1
ATOM 1716 C CA . ILE A 1 211 ? 3.896 -32.720 54.403 1.00 79.38 211 ILE A CA 1
ATOM 1717 C C . ILE A 1 211 ? 3.508 -33.125 55.827 1.00 79.38 211 ILE A C 1
ATOM 1719 O O . ILE A 1 211 ? 2.967 -34.210 56.004 1.00 79.38 211 ILE A O 1
ATOM 1723 N N . ARG A 1 212 ? 3.710 -32.252 56.825 1.00 78.19 212 ARG A N 1
ATOM 1724 C CA . ARG A 1 212 ? 3.297 -32.515 58.217 1.00 78.19 212 ARG A CA 1
ATOM 1725 C C . ARG A 1 212 ? 1.780 -32.614 58.383 1.00 78.19 212 ARG A C 1
ATOM 1727 O O . ARG A 1 212 ? 1.305 -33.425 59.165 1.00 78.19 212 ARG A O 1
ATOM 1734 N N . ALA A 1 213 ? 1.015 -31.796 57.662 1.00 78.94 213 ALA A N 1
ATOM 1735 C CA . ALA A 1 213 ? -0.445 -31.843 57.709 1.00 78.94 213 ALA A CA 1
ATOM 1736 C C . ALA A 1 213 ? -1.021 -33.088 57.010 1.00 78.94 213 ALA A C 1
ATOM 1738 O O . ALA A 1 213 ? -2.105 -33.540 57.364 1.00 78.94 213 ALA A O 1
ATOM 1739 N N . ASN A 1 214 ? -0.296 -33.651 56.037 1.00 78.44 214 ASN A N 1
ATOM 1740 C CA . ASN A 1 214 ? -0.746 -34.770 55.209 1.00 78.44 214 ASN A CA 1
ATOM 1741 C C . ASN A 1 214 ? 0.123 -36.030 55.382 1.00 78.44 214 ASN A C 1
ATOM 1743 O O . ASN A 1 214 ? 0.266 -36.811 54.442 1.00 78.44 214 ASN A O 1
ATOM 1747 N N . GLU A 1 215 ? 0.687 -36.266 56.573 1.00 64.75 215 GLU A N 1
ATOM 1748 C CA . GLU A 1 215 ? 1.549 -37.436 56.838 1.00 64.75 215 GLU A CA 1
ATOM 1749 C C . GLU A 1 215 ? 0.845 -38.776 56.572 1.00 64.75 215 GLU A C 1
ATOM 1751 O O . GLU A 1 215 ? 1.483 -39.734 56.139 1.00 64.75 215 GLU A O 1
ATOM 1756 N N . ASN A 1 216 ? -0.477 -38.821 56.754 1.00 67.62 216 ASN A N 1
ATOM 1757 C CA . ASN A 1 216 ? -1.298 -40.015 56.540 1.00 67.62 216 ASN A CA 1
ATOM 1758 C C . ASN A 1 216 ? -1.764 -40.186 55.082 1.00 67.62 216 ASN A C 1
ATOM 1760 O O . ASN A 1 216 ? -2.486 -41.134 54.771 1.00 67.62 216 ASN A O 1
ATOM 1764 N N . HIS A 1 217 ? -1.390 -39.278 54.175 1.00 76.00 217 HIS A N 1
ATOM 1765 C CA . HIS A 1 217 ? -1.738 -39.398 52.764 1.00 76.00 217 HIS A CA 1
ATOM 1766 C C . HIS A 1 217 ? -0.847 -40.460 52.104 1.00 76.00 217 HIS A C 1
ATOM 1768 O O . HIS A 1 217 ? 0.382 -40.357 52.118 1.00 76.00 217 HIS A O 1
ATOM 1774 N N . SER A 1 218 ? -1.464 -41.468 51.482 1.00 72.19 218 SER A N 1
ATOM 1775 C CA . SER A 1 218 ? -0.791 -42.656 50.927 1.00 72.19 218 SER A CA 1
ATOM 1776 C C . SER A 1 218 ? 0.394 -42.330 50.002 1.00 72.19 218 SER A C 1
ATOM 1778 O O . SER A 1 218 ? 1.423 -43.002 50.048 1.00 72.19 218 SER A O 1
ATOM 1780 N N . ALA A 1 219 ? 0.294 -41.254 49.215 1.00 67.12 219 ALA A N 1
ATOM 1781 C CA . ALA A 1 219 ? 1.371 -40.777 48.341 1.00 67.12 219 ALA A CA 1
ATOM 1782 C C . ALA A 1 219 ? 2.615 -40.242 49.090 1.00 67.12 219 ALA A C 1
ATOM 1784 O O . ALA A 1 219 ? 3.736 -40.441 48.626 1.00 67.12 219 ALA A O 1
ATOM 1785 N N . ILE A 1 220 ? 2.443 -39.590 50.247 1.00 67.62 220 ILE A N 1
ATOM 1786 C CA . ILE A 1 220 ? 3.545 -39.017 51.045 1.00 67.62 220 ILE A CA 1
ATOM 1787 C C . ILE A 1 220 ? 4.228 -40.113 51.871 1.00 67.62 220 ILE A C 1
ATOM 1789 O O . ILE A 1 220 ? 5.457 -40.154 51.944 1.00 67.62 220 ILE A O 1
ATOM 1793 N N . ALA A 1 221 ? 3.448 -41.047 52.425 1.00 67.69 221 ALA A N 1
ATOM 1794 C CA . ALA A 1 221 ? 3.971 -42.217 53.128 1.00 67.69 221 ALA A CA 1
ATOM 1795 C C . ALA A 1 221 ? 4.865 -43.079 52.218 1.00 67.69 221 ALA A C 1
ATOM 1797 O O . ALA A 1 221 ? 5.947 -43.501 52.629 1.00 67.69 221 ALA A O 1
ATOM 1798 N N . LYS A 1 222 ? 4.460 -43.261 50.954 1.00 68.81 222 LYS A N 1
ATOM 1799 C CA . LYS A 1 222 ? 5.242 -43.982 49.945 1.00 68.81 222 LYS A CA 1
ATOM 1800 C C . LYS A 1 222 ? 6.576 -43.288 49.645 1.00 68.81 222 LYS A C 1
ATOM 1802 O O . LYS A 1 222 ? 7.621 -43.922 49.700 1.00 68.81 222 LYS A O 1
ATOM 1807 N N . LEU A 1 223 ? 6.568 -41.963 49.463 1.00 70.81 223 LEU A N 1
ATOM 1808 C CA . LEU A 1 223 ? 7.785 -41.172 49.226 1.00 70.81 223 LEU A CA 1
ATOM 1809 C C . LEU A 1 223 ? 8.786 -41.213 50.399 1.00 70.81 223 LEU A C 1
ATOM 1811 O O . LEU A 1 223 ? 9.991 -41.085 50.192 1.00 70.81 223 LEU A O 1
ATOM 1815 N N . ARG A 1 224 ? 8.290 -41.362 51.635 1.00 67.12 224 ARG A N 1
ATOM 1816 C CA . ARG A 1 224 ? 9.114 -41.420 52.853 1.00 67.12 224 ARG A CA 1
ATOM 1817 C C . ARG A 1 224 ? 9.723 -42.806 53.087 1.00 67.12 224 ARG A C 1
ATOM 1819 O O . ARG A 1 224 ? 10.827 -42.883 53.622 1.00 67.12 224 ARG A O 1
ATOM 1826 N N . HIS A 1 225 ? 9.023 -43.870 52.696 1.00 70.00 225 HIS A N 1
ATOM 1827 C CA . HIS A 1 225 ? 9.469 -45.253 52.883 1.00 70.00 225 HIS A CA 1
ATOM 1828 C C . HIS A 1 225 ? 10.220 -45.847 51.678 1.00 70.00 225 HIS A C 1
ATOM 1830 O O . HIS A 1 225 ? 10.998 -46.775 51.880 1.00 70.00 225 HIS A O 1
ATOM 1836 N N . ASP A 1 226 ? 10.099 -45.276 50.474 1.00 60.47 226 ASP A N 1
ATOM 1837 C CA . ASP A 1 226 ? 10.764 -45.772 49.251 1.00 60.47 226 ASP A CA 1
ATOM 1838 C C . ASP A 1 226 ? 12.229 -45.299 49.075 1.00 60.47 226 ASP A C 1
ATOM 1840 O O . ASP A 1 226 ? 12.747 -45.248 47.962 1.00 60.47 226 ASP A O 1
ATOM 1844 N N . ARG A 1 227 ? 12.958 -44.986 50.158 1.00 51.28 227 ARG A N 1
ATOM 1845 C CA . ARG A 1 227 ? 14.428 -44.843 50.097 1.00 51.28 227 ARG A CA 1
ATOM 1846 C C . ARG A 1 227 ? 15.114 -46.166 50.450 1.00 51.28 227 ARG A C 1
ATOM 1848 O O . ARG A 1 227 ? 15.446 -46.405 51.611 1.00 51.28 227 ARG A O 1
ATOM 1855 N N . ARG A 1 228 ? 15.356 -46.988 49.428 1.00 42.03 228 ARG A N 1
ATOM 1856 C CA . ARG A 1 228 ? 16.483 -47.929 49.350 1.00 42.03 228 ARG A CA 1
ATOM 1857 C C . ARG A 1 228 ? 17.301 -47.611 48.111 1.00 42.03 228 ARG A C 1
ATOM 1859 O O . ARG A 1 228 ? 16.671 -47.292 47.082 1.00 42.03 228 ARG A O 1
#

Radius of gyration: 30.87 Å; chains: 1; bounding box: 53×75×90 Å

Secondary structure (DSSP, 8-state):
-------SS-S--SHHHHHHHHHHHHHHHHHTS-TTSTTTGGGHHHHHHHTSGGGGTS--HHHHHHIIIIITTSPP------HHHHHHHHHHHHHHHHHHTT-HHHHHHHHHHHHHHHHHHHTTTTSHHHHTTHHHHHHHHSSGGGTT--HHHHHHHHHHHHTTGGGS--TT------------------------HHHHHHHHHHHHHHHHHTTTSHHHHHHHH---